Protein AF-D3BMJ5-F1 (afdb_monomer_lite)

Secondary structure (DSSP, 8-state):
------------------------TTBPTT-B-TTT--BSSBPTTEESTTS-EEPPTTBSS-B-TTT--BSSBPTTEESTTS-EEPPTTBSS-B-TTT--BSSBPTTEE-SSS--EEHHHHS--SS-SHHIIIIIITTBSS--HHIIIIIIHHHHHHHHHGGGS-HHHHHHHHHHHHHHHHHHIIIIITTSGGG-B-HHHHHHHHHHHHHHHHHSSSS-GGGS-HHHHHHHHHHTHHHHH-TT-S-THHHHHHHHHHH----EEEEEEEEETTEEE--S-HHHHTHHHHHHHHHTTTEEEEEEEE--TT---EEEEEEEEETTT-----HHHHHHHHHHHHHHHHHH-TTEEEEETTEEE--

Foldseek 3Di:
DDDDDDDDDDDDDDDDDPPDFLDLPQAPPPQADRVPLAGPGGHFQFADRNSPDGQDPQQPGGADRHPSFHPDGHAQFADRRRPHGQAPQAPTFADRHPSARPDGDPQFAATRRSPAGPCLLQPQLPALCSLVVRVQVLAPDGQCCSVVPVSVLSVLLVVLLVVFDPLLVQLSSQLSRVLSNQLSNVFQRHPVVRHGDNVVSVCSSVVCSLCSQQDDPHHLLRGQLVSVQSCCQSVVCSQQPPPDPCSPPSVVVCCVVRVFDKKKKWKWFQDPNDTDQDDACCVQLVVLLQVLQVVVQKGWDWDAHDDPPDRIRMTITGIAGNPPSHDDDVVVSVVSVLVSVLVSCVVVVRMWMAMRNRTRDD

Radius of gyration: 38.21 Å; chains: 1; bounding box: 96×47×114 Å

Organism: Heterostelium pallidum (strain ATCC 26659 / Pp 5 / PN500) (NCBI:txid670386)

pLDDT: mean 77.68, std 17.81, range [29.92, 96.94]

Structure (mmCIF, N/CA/C/O backbone):
data_AF-D3BMJ5-F1
#
_entry.id   AF-D3BMJ5-F1
#
loop_
_atom_site.group_PDB
_atom_site.id
_atom_site.type_symbol
_atom_site.label_atom_id
_atom_site.label_alt_id
_atom_site.label_comp_id
_atom_site.label_asym_id
_atom_site.label_entity_id
_atom_site.label_seq_id
_atom_site.pdbx_PDB_ins_code
_atom_site.Cartn_x
_atom_site.Cartn_y
_atom_site.Cartn_z
_atom_site.occupancy
_atom_site.B_iso_or_equiv
_atom_site.auth_seq_id
_atom_site.auth_comp_id
_atom_site.auth_asym_id
_atom_site.auth_atom_id
_atom_site.pdbx_PDB_model_num
ATOM 1 N N . MET A 1 1 ? 56.716 8.391 -46.019 1.00 31.05 1 MET A N 1
ATOM 2 C CA . MET A 1 1 ? 57.643 9.214 -46.826 1.00 31.05 1 MET A CA 1
ATOM 3 C C . MET A 1 1 ? 56.835 9.813 -47.968 1.00 31.05 1 MET A C 1
ATOM 5 O O . MET A 1 1 ? 56.111 9.073 -48.616 1.00 31.05 1 MET A O 1
ATOM 9 N N . ASN A 1 2 ? 56.870 11.141 -48.097 1.00 32.47 2 ASN A N 1
ATOM 10 C CA . ASN A 1 2 ? 56.124 11.975 -49.047 1.00 32.47 2 ASN A CA 1
ATOM 11 C C . ASN A 1 2 ? 56.080 11.436 -50.483 1.00 32.47 2 ASN A C 1
ATOM 13 O O . ASN A 1 2 ? 57.149 11.190 -51.032 1.00 32.47 2 ASN A O 1
ATOM 17 N N . ILE A 1 3 ? 54.910 11.466 -51.135 1.00 29.92 3 ILE A N 1
ATOM 18 C CA . ILE A 1 3 ? 54.835 11.844 -52.556 1.00 29.92 3 ILE A CA 1
ATOM 19 C C . ILE A 1 3 ? 53.692 12.850 -52.736 1.00 29.92 3 ILE A C 1
ATOM 21 O O . ILE A 1 3 ? 52.512 12.534 -52.619 1.00 29.92 3 ILE A O 1
ATOM 25 N N . ARG A 1 4 ? 54.114 14.097 -52.956 1.00 32.72 4 ARG A N 1
ATOM 26 C CA . ARG A 1 4 ? 53.338 15.296 -53.269 1.00 32.72 4 ARG A CA 1
ATOM 27 C C . ARG A 1 4 ? 53.245 15.439 -54.797 1.00 32.72 4 ARG A C 1
ATOM 29 O O . ARG A 1 4 ? 54.265 15.316 -55.460 1.00 32.72 4 ARG A O 1
ATOM 36 N N . TYR A 1 5 ? 52.043 15.758 -55.282 1.00 38.88 5 TYR A N 1
ATOM 37 C CA . TYR A 1 5 ? 51.698 16.527 -56.490 1.00 38.88 5 TYR A CA 1
ATOM 38 C C . TYR A 1 5 ? 52.477 16.281 -57.798 1.00 38.88 5 TYR A C 1
ATOM 40 O O . TYR A 1 5 ? 53.579 16.787 -57.983 1.00 38.88 5 TYR A O 1
ATOM 48 N N . ILE A 1 6 ? 51.799 15.683 -58.785 1.00 31.70 6 ILE A N 1
ATOM 49 C CA . ILE A 1 6 ? 52.027 15.973 -60.209 1.00 31.70 6 ILE A CA 1
ATOM 50 C C . ILE A 1 6 ? 50.659 16.271 -60.829 1.00 31.70 6 ILE A C 1
ATOM 52 O O . ILE A 1 6 ? 49.942 15.369 -61.250 1.00 31.70 6 ILE A O 1
ATOM 56 N N . VAL A 1 7 ? 50.281 17.550 -60.846 1.00 34.62 7 VAL A N 1
ATOM 57 C CA . VAL A 1 7 ? 49.219 18.058 -61.722 1.00 34.62 7 VAL A CA 1
ATOM 58 C C . VAL A 1 7 ? 49.919 18.853 -62.811 1.00 34.62 7 VAL A C 1
ATOM 60 O O . VAL A 1 7 ? 50.517 19.898 -62.563 1.00 34.62 7 VAL A O 1
ATOM 63 N N . ILE A 1 8 ? 49.900 18.290 -64.013 1.00 36.78 8 ILE A N 1
ATOM 64 C CA . ILE A 1 8 ? 50.413 18.903 -65.231 1.00 36.78 8 ILE A CA 1
ATOM 65 C C . ILE A 1 8 ? 49.404 19.979 -65.646 1.00 36.78 8 ILE A C 1
ATOM 67 O O . ILE A 1 8 ? 48.369 19.674 -66.229 1.00 36.78 8 ILE A O 1
ATOM 71 N N . CYS A 1 9 ? 49.699 21.240 -65.335 1.00 39.06 9 CYS A N 1
ATOM 72 C CA . CYS A 1 9 ? 49.021 22.383 -65.942 1.00 39.06 9 CYS A CA 1
ATOM 73 C C . CYS A 1 9 ? 49.730 22.731 -67.256 1.00 39.06 9 CYS A C 1
ATOM 75 O O . CYS A 1 9 ? 50.755 23.412 -67.240 1.00 39.06 9 CYS A O 1
ATOM 77 N N . PHE A 1 10 ? 49.188 22.280 -68.391 1.00 34.84 10 PHE A N 1
ATOM 78 C CA . PHE A 1 10 ? 49.516 22.859 -69.695 1.00 34.84 10 PHE A CA 1
ATOM 79 C C . PHE A 1 10 ? 48.476 23.918 -70.072 1.00 34.84 10 PHE A C 1
ATOM 81 O O . PHE A 1 10 ? 47.271 23.720 -69.948 1.00 34.84 10 PHE A O 1
ATOM 88 N N . PHE A 1 11 ? 48.998 25.063 -70.501 1.00 41.41 11 PHE A N 1
ATOM 89 C CA . PHE A 1 11 ? 48.301 26.237 -71.010 1.00 41.41 11 PHE A CA 1
ATOM 90 C C . PHE A 1 11 ? 47.269 25.898 -72.104 1.00 41.41 11 PHE A C 1
ATOM 92 O O . PHE A 1 11 ? 47.631 25.246 -73.080 1.00 41.41 11 PHE A O 1
ATOM 99 N N . LEU A 1 12 ? 46.038 26.423 -71.976 1.00 34.16 12 LEU A N 1
ATOM 100 C CA . LEU A 1 12 ? 45.313 27.289 -72.939 1.00 34.16 12 LEU A CA 1
ATOM 101 C C . LEU A 1 12 ? 43.778 27.213 -72.727 1.00 34.16 12 LEU A C 1
ATOM 103 O O . LEU A 1 12 ? 43.172 26.169 -72.909 1.00 34.16 12 LEU A O 1
ATOM 107 N N . ILE A 1 13 ? 43.184 28.363 -72.374 1.00 43.09 13 ILE A N 1
ATOM 108 C CA . ILE A 1 13 ? 41.835 28.871 -72.724 1.00 43.09 13 ILE A CA 1
ATOM 109 C C . ILE A 1 13 ? 40.663 27.858 -72.691 1.00 43.09 13 ILE A C 1
ATOM 111 O O . ILE A 1 13 ? 40.463 27.139 -73.656 1.00 43.09 13 ILE A O 1
ATOM 115 N N . PHE A 1 14 ? 39.839 27.881 -71.632 1.00 34.22 14 PHE A N 1
ATOM 116 C CA . PHE A 1 14 ? 38.358 27.999 -71.623 1.00 34.22 14 PHE A CA 1
ATOM 117 C C . PHE A 1 14 ? 37.815 27.722 -70.203 1.00 34.22 14 PHE A C 1
ATOM 119 O O . PHE A 1 14 ? 38.314 26.876 -69.468 1.00 34.22 14 PHE A O 1
ATOM 126 N N . ILE A 1 15 ? 36.802 28.492 -69.805 1.00 48.62 15 ILE A N 1
ATOM 127 C CA . ILE A 1 15 ? 36.100 28.445 -68.514 1.00 48.62 15 ILE A CA 1
ATOM 128 C C . ILE A 1 15 ? 35.536 27.041 -68.266 1.00 48.62 15 ILE A C 1
ATOM 130 O O . ILE A 1 15 ? 34.726 26.587 -69.068 1.00 48.62 15 ILE A O 1
ATOM 134 N N . SER A 1 16 ? 35.893 26.401 -67.148 1.00 36.12 16 SER A N 1
ATOM 135 C CA . SER A 1 16 ? 35.042 25.455 -66.405 1.00 36.12 16 SER A CA 1
ATOM 136 C C . SER A 1 16 ? 35.730 25.050 -65.099 1.00 36.12 16 SER A C 1
ATOM 138 O O . SER A 1 16 ? 36.627 24.219 -65.094 1.00 36.12 16 SER A O 1
ATOM 140 N N . ASN A 1 17 ? 35.303 25.671 -63.999 1.00 38.66 17 ASN A N 1
ATOM 141 C CA . ASN A 1 17 ? 35.112 25.022 -62.702 1.00 38.66 17 ASN A CA 1
ATOM 142 C C . ASN A 1 17 ? 36.121 23.917 -62.319 1.00 38.66 17 ASN A C 1
ATOM 144 O O . ASN A 1 17 ? 35.838 22.732 -62.486 1.00 38.66 17 ASN A O 1
ATOM 148 N N . CYS A 1 18 ? 37.221 24.288 -61.657 1.00 43.75 18 CYS A N 1
ATOM 149 C CA . CYS A 1 18 ? 37.792 23.405 -60.638 1.00 43.75 18 CYS A CA 1
ATOM 150 C C . CYS A 1 18 ? 36.777 23.312 -59.486 1.00 43.75 18 CYS A C 1
ATOM 152 O O . CYS A 1 18 ? 36.887 24.036 -58.498 1.00 43.75 18 CYS A O 1
ATOM 154 N N . ILE A 1 19 ? 35.749 22.473 -59.630 1.00 46.81 19 ILE A N 1
ATOM 155 C CA . ILE A 1 19 ? 34.996 22.000 -58.470 1.00 46.81 19 ILE A CA 1
ATOM 156 C C . ILE A 1 19 ? 35.939 21.047 -57.747 1.00 46.81 19 ILE A C 1
ATOM 158 O O . ILE A 1 19 ? 36.442 20.088 -58.334 1.00 46.81 19 ILE A O 1
ATOM 162 N N . LEU A 1 20 ? 36.241 21.406 -56.500 1.00 44.97 20 LEU A N 1
ATOM 163 C CA . LEU A 1 20 ? 36.982 20.594 -55.550 1.00 44.97 20 LEU A CA 1
ATOM 164 C C . LEU A 1 20 ? 36.526 19.132 -55.631 1.00 44.97 20 LEU A C 1
ATOM 166 O O . LEU A 1 20 ? 35.329 18.854 -55.681 1.00 44.97 20 LEU A O 1
ATOM 170 N N . SER A 1 21 ? 37.503 18.227 -55.604 1.00 47.41 21 SER A N 1
ATOM 171 C CA . SER A 1 21 ? 37.336 16.811 -55.276 1.00 47.41 21 SER A CA 1
ATOM 172 C C . SER A 1 21 ? 36.252 16.626 -54.208 1.00 47.41 21 SER A C 1
ATOM 174 O O . SER A 1 21 ? 36.420 17.090 -53.081 1.00 47.41 21 SER A O 1
ATOM 176 N N . THR A 1 22 ? 35.130 15.982 -54.545 1.00 58.91 22 THR A N 1
ATOM 177 C CA . THR A 1 22 ? 34.281 15.374 -53.516 1.00 58.91 22 THR A CA 1
ATOM 178 C C . THR A 1 22 ? 35.028 14.137 -53.048 1.00 58.91 22 THR A C 1
ATOM 180 O O . THR A 1 22 ? 35.052 13.125 -53.754 1.00 58.91 22 THR A O 1
ATOM 183 N N . ASP A 1 23 ? 35.718 14.256 -51.919 1.00 67.88 23 ASP A N 1
ATOM 184 C CA . ASP A 1 23 ? 36.561 13.192 -51.396 1.00 67.88 23 ASP A CA 1
ATOM 185 C C . ASP A 1 23 ? 35.704 11.954 -51.082 1.00 67.88 23 ASP A C 1
ATOM 187 O O . ASP A 1 23 ? 34.841 11.969 -50.208 1.00 67.88 23 ASP A O 1
ATOM 191 N N . CYS A 1 24 ? 35.934 10.870 -51.832 1.00 79.69 24 CYS A N 1
ATOM 192 C CA . CYS A 1 24 ? 35.324 9.549 -51.638 1.00 79.69 24 CYS A CA 1
ATOM 193 C C . CYS A 1 24 ? 35.945 8.820 -50.433 1.00 79.69 24 CYS A C 1
ATOM 195 O O . CYS A 1 24 ? 36.384 7.667 -50.540 1.00 79.69 24 CYS A O 1
ATOM 197 N N . GLU A 1 25 ? 36.073 9.511 -49.305 1.00 84.81 25 GLU A N 1
ATOM 198 C CA . GLU A 1 25 ? 36.635 8.938 -48.091 1.00 84.81 25 GLU A CA 1
ATOM 199 C C . GLU A 1 25 ? 35.723 7.835 -47.550 1.00 84.81 25 GLU A C 1
ATOM 201 O O . GLU A 1 25 ? 34.501 7.931 -47.567 1.00 84.81 25 GLU A O 1
ATOM 206 N N . ASN A 1 26 ? 36.331 6.741 -47.086 1.00 90.12 26 ASN A N 1
ATOM 207 C CA . ASN A 1 26 ? 35.630 5.597 -46.491 1.00 90.12 26 ASN A CA 1
ATOM 208 C C . ASN A 1 26 ? 34.614 4.890 -47.402 1.00 90.12 26 ASN A C 1
ATOM 210 O O . ASN A 1 26 ? 33.823 4.069 -46.933 1.00 90.12 26 ASN A O 1
ATOM 214 N N . CYS A 1 27 ? 34.672 5.117 -48.711 1.00 91.38 27 CYS A N 1
ATOM 215 C CA . CYS A 1 27 ? 33.927 4.339 -49.692 1.00 91.38 27 CYS A CA 1
ATOM 216 C C . CYS A 1 27 ? 34.705 3.079 -50.076 1.00 91.38 27 CYS A C 1
ATOM 218 O O . CYS A 1 27 ? 35.934 3.095 -50.178 1.00 91.38 27 CYS A O 1
ATOM 220 N N . MET A 1 28 ? 34.011 1.957 -50.296 1.00 89.50 28 MET A N 1
ATOM 221 C CA . MET A 1 28 ? 34.691 0.767 -50.814 1.00 89.50 28 MET A CA 1
ATOM 222 C C . MET A 1 28 ? 35.224 1.021 -52.229 1.00 89.50 28 MET A C 1
ATOM 224 O O . MET A 1 28 ? 34.659 1.799 -53.002 1.00 89.50 28 MET A O 1
ATOM 228 N N . ILE A 1 29 ? 36.314 0.333 -52.574 1.00 85.50 29 ILE A N 1
ATOM 229 C CA . ILE A 1 29 ? 36.969 0.462 -53.880 1.00 85.50 29 ILE A CA 1
ATOM 230 C C . ILE A 1 29 ? 35.936 0.225 -54.996 1.00 85.50 29 ILE A C 1
ATOM 232 O O . ILE A 1 29 ? 35.171 -0.739 -54.948 1.00 85.50 29 ILE A O 1
ATOM 236 N N . PHE A 1 30 ? 35.914 1.122 -55.988 1.00 86.19 30 PHE A N 1
ATOM 237 C CA . PHE A 1 30 ? 34.982 1.132 -57.127 1.00 86.19 30 PHE A CA 1
ATOM 238 C C . PHE A 1 30 ? 33.497 1.369 -56.792 1.00 86.19 30 PHE A C 1
ATOM 240 O O . PHE A 1 30 ? 32.644 1.151 -57.648 1.00 86.19 30 PHE A O 1
ATOM 247 N N . GLN A 1 31 ? 33.159 1.822 -55.581 1.00 90.94 31 GLN A N 1
ATOM 248 C CA . GLN A 1 31 ? 31.766 2.057 -55.164 1.00 90.94 31 GLN A CA 1
ATOM 249 C C . GLN A 1 31 ? 31.395 3.541 -55.038 1.00 90.94 31 GLN A C 1
ATOM 251 O O . GLN A 1 31 ? 30.283 3.835 -54.602 1.00 90.94 31 GLN A O 1
ATOM 256 N N . CYS A 1 32 ? 32.288 4.461 -55.414 1.00 89.75 32 CYS A N 1
ATOM 257 C CA . CYS A 1 32 ? 32.054 5.903 -55.338 1.00 89.75 32 CYS A CA 1
ATOM 258 C C . CYS A 1 32 ? 31.735 6.519 -56.705 1.00 89.75 32 CYS A C 1
ATOM 260 O O . CYS A 1 32 ? 32.392 6.222 -57.705 1.00 89.75 32 CYS A O 1
ATOM 262 N N . ASN A 1 33 ? 30.775 7.439 -56.725 1.00 90.62 33 ASN A N 1
ATOM 263 C CA . ASN A 1 33 ? 30.571 8.368 -57.823 1.00 90.62 33 ASN A CA 1
ATOM 264 C C . ASN A 1 33 ? 31.369 9.657 -57.564 1.00 90.62 33 ASN A C 1
ATOM 266 O O . ASN A 1 33 ? 30.925 10.531 -56.822 1.00 90.62 33 ASN A O 1
ATOM 270 N N . TYR A 1 34 ? 32.507 9.797 -58.246 1.00 83.62 34 TYR A N 1
ATOM 271 C CA . TYR A 1 34 ? 33.439 10.926 -58.115 1.00 83.62 34 TYR A CA 1
ATOM 272 C C . TYR A 1 34 ? 32.873 12.298 -58.520 1.00 83.62 34 TYR A C 1
ATOM 274 O O . TYR A 1 34 ? 33.521 13.311 -58.286 1.00 83.62 34 TYR A O 1
ATOM 282 N N . THR A 1 35 ? 31.694 12.351 -59.147 1.00 84.25 35 THR A N 1
ATOM 283 C CA . THR A 1 35 ? 31.004 13.609 -59.474 1.00 84.25 35 THR A CA 1
ATOM 284 C C . THR A 1 35 ? 30.088 14.071 -58.342 1.00 84.25 35 THR A C 1
ATOM 286 O O . THR A 1 35 ? 29.851 15.264 -58.193 1.00 84.25 35 THR A O 1
ATOM 289 N N . THR A 1 36 ? 29.542 13.133 -57.563 1.00 87.25 36 THR A N 1
ATOM 290 C CA . THR A 1 36 ? 28.523 13.422 -56.533 1.00 87.25 36 THR A CA 1
ATOM 291 C C . THR A 1 36 ? 28.997 13.164 -55.104 1.00 87.25 36 THR A C 1
ATOM 293 O O . THR A 1 36 ? 28.322 13.579 -54.169 1.00 87.25 36 THR A O 1
ATOM 296 N N . GLY A 1 37 ? 30.104 12.440 -54.919 1.00 86.31 37 GLY A N 1
ATOM 297 C CA . GLY A 1 37 ? 30.541 11.915 -53.622 1.00 86.31 37 GLY A CA 1
ATOM 298 C C . GLY A 1 37 ? 29.726 10.716 -53.115 1.00 86.31 37 GLY A C 1
ATOM 299 O O . GLY A 1 37 ? 30.083 10.129 -52.100 1.00 86.31 37 GLY A O 1
ATOM 300 N N . TYR A 1 38 ? 28.659 10.316 -53.820 1.00 90.69 38 TYR A N 1
ATOM 301 C CA . TYR A 1 38 ? 27.777 9.232 -53.392 1.00 90.69 38 TYR A CA 1
ATOM 302 C C . TYR A 1 38 ? 28.467 7.870 -53.441 1.00 90.69 38 TYR A C 1
ATOM 304 O O . TYR A 1 38 ? 29.064 7.498 -54.457 1.00 90.69 38 TYR A O 1
ATOM 312 N N . CYS A 1 39 ? 28.290 7.081 -52.384 1.00 91.62 39 CYS A N 1
ATOM 313 C CA . CYS A 1 39 ? 28.933 5.786 -52.233 1.00 91.62 39 CYS A CA 1
ATOM 314 C C . CYS A 1 39 ? 27.930 4.653 -52.075 1.00 91.62 39 CYS A C 1
ATOM 316 O O . CYS A 1 39 ? 27.267 4.535 -51.049 1.00 91.62 39 CYS A O 1
ATOM 318 N N . ASN A 1 40 ? 27.871 3.760 -53.066 1.00 90.94 40 ASN A N 1
ATOM 319 C CA . ASN A 1 40 ? 26.991 2.587 -53.065 1.00 90.94 40 ASN A CA 1
ATOM 320 C C . ASN A 1 40 ? 27.267 1.652 -51.877 1.00 90.94 40 ASN A C 1
ATOM 322 O O . ASN A 1 40 ? 26.354 1.000 -51.368 1.00 90.94 40 ASN A O 1
ATOM 326 N N . LYS A 1 41 ? 28.526 1.595 -51.425 1.00 91.69 41 LYS A N 1
ATOM 327 C CA . LYS A 1 41 ? 28.959 0.797 -50.278 1.00 91.69 41 LYS A CA 1
ATOM 328 C C . LYS A 1 41 ? 30.088 1.497 -49.526 1.00 91.69 41 LYS A C 1
ATOM 330 O O . LYS A 1 41 ? 31.078 1.910 -50.131 1.00 91.69 41 LYS A O 1
ATOM 335 N N . CYS A 1 42 ? 29.951 1.555 -48.209 1.00 92.00 42 CYS A N 1
ATOM 336 C CA . CYS A 1 42 ? 30.963 2.092 -47.309 1.00 92.00 42 CYS A CA 1
ATOM 337 C C . CYS A 1 42 ? 31.933 1.009 -46.838 1.00 92.00 42 CYS A C 1
ATOM 339 O O . CYS A 1 42 ? 31.593 -0.178 -46.782 1.00 92.00 42 CYS A O 1
ATOM 341 N N . VAL A 1 43 ? 33.151 1.425 -46.500 1.00 91.12 43 VAL A N 1
ATOM 342 C CA . VAL A 1 43 ? 34.104 0.628 -45.725 1.00 91.12 43 VAL A CA 1
ATOM 343 C C . VAL A 1 43 ? 33.459 0.259 -44.386 1.00 91.12 43 VAL A C 1
ATOM 345 O O . VAL A 1 43 ? 32.614 0.985 -43.861 1.00 91.12 43 VAL A O 1
ATOM 348 N N . TYR A 1 44 ? 33.839 -0.896 -43.835 1.00 88.44 44 TYR A N 1
ATOM 349 C CA . TYR A 1 44 ? 33.330 -1.354 -42.545 1.00 88.44 44 TYR A CA 1
ATOM 350 C C . TYR A 1 44 ? 33.493 -0.279 -41.465 1.00 88.44 44 TYR A C 1
ATOM 352 O O . TYR A 1 44 ? 34.571 0.290 -41.305 1.00 88.44 44 TYR A O 1
ATOM 360 N N . GLY A 1 45 ? 32.412 -0.025 -40.725 1.00 89.62 45 GLY A N 1
ATOM 361 C CA . GLY A 1 45 ? 32.384 0.994 -39.679 1.00 89.62 45 GLY A CA 1
ATOM 362 C C . GLY A 1 45 ? 31.934 2.382 -40.139 1.00 89.62 45 GLY A C 1
ATOM 363 O O . GLY A 1 45 ? 31.986 3.292 -39.320 1.00 89.62 45 GLY A O 1
ATOM 364 N N . TRP A 1 46 ? 31.472 2.548 -41.384 1.00 92.94 46 TRP A N 1
ATOM 365 C CA . TRP A 1 46 ? 30.980 3.824 -41.918 1.00 92.94 46 TRP A CA 1
ATOM 366 C C . TRP A 1 46 ? 29.604 3.697 -42.583 1.00 92.94 46 TRP A C 1
ATOM 368 O O . TRP A 1 46 ? 29.254 2.638 -43.110 1.00 92.94 46 TRP A O 1
ATOM 378 N N . TRP A 1 47 ? 28.830 4.781 -42.573 1.00 94.75 47 TRP A N 1
ATOM 379 C CA . TRP A 1 47 ? 27.491 4.872 -43.156 1.00 94.75 47 TRP A CA 1
ATOM 380 C C . TRP A 1 47 ? 27.169 6.300 -43.618 1.00 94.75 47 TRP A C 1
ATOM 382 O O . TRP A 1 47 ? 27.906 7.245 -43.340 1.00 94.75 47 TRP A O 1
ATOM 392 N N . GLY A 1 48 ? 26.056 6.446 -44.330 1.00 93.56 48 GLY A N 1
ATOM 393 C CA . GLY A 1 48 ? 25.623 7.693 -44.950 1.00 93.56 48 GLY A CA 1
ATOM 394 C C . GLY A 1 48 ? 25.686 7.622 -46.477 1.00 93.56 48 GLY A C 1
ATOM 395 O O . GLY A 1 48 ? 26.277 6.693 -47.044 1.00 93.56 48 GLY A O 1
ATOM 396 N N . PRO A 1 49 ? 25.050 8.577 -47.175 1.00 92.62 49 PRO A N 1
ATOM 397 C CA . PRO A 1 49 ? 25.089 8.647 -48.632 1.00 92.62 49 PRO A CA 1
ATOM 398 C C . PRO A 1 49 ? 26.521 8.747 -49.174 1.00 92.62 49 PRO A C 1
ATOM 400 O O . PRO A 1 49 ? 26.789 8.160 -50.224 1.00 92.62 49 PRO A O 1
ATOM 403 N N . ASN A 1 50 ? 27.427 9.394 -48.434 1.00 92.12 50 ASN A N 1
ATOM 404 C CA . ASN A 1 50 ? 28.823 9.633 -48.801 1.00 92.12 50 ASN A CA 1
ATOM 405 C C . ASN A 1 50 ? 29.809 8.976 -47.810 1.00 92.12 50 ASN A C 1
ATOM 407 O O . ASN A 1 50 ? 30.987 9.313 -47.806 1.00 92.12 50 ASN A O 1
ATOM 411 N N . CYS A 1 51 ? 29.343 8.042 -46.969 1.00 93.06 51 CYS A N 1
ATOM 412 C CA . CYS A 1 51 ? 30.142 7.374 -45.931 1.00 93.06 51 CYS A CA 1
ATOM 413 C C . CYS A 1 51 ? 30.788 8.327 -44.908 1.00 93.06 51 CYS A C 1
ATOM 415 O O . CYS A 1 51 ? 31.865 8.055 -44.381 1.00 93.06 51 CYS A O 1
ATOM 417 N N . GLU A 1 52 ? 30.111 9.435 -44.615 1.00 92.62 52 GLU A N 1
ATOM 418 C CA . GLU A 1 52 ? 30.582 10.524 -43.762 1.00 92.62 52 GLU A CA 1
ATOM 419 C C . GLU A 1 52 ? 30.419 10.256 -42.255 1.00 92.62 52 GLU A C 1
ATOM 421 O O . GLU A 1 52 ? 31.032 10.936 -41.433 1.00 92.62 52 GLU A O 1
ATOM 426 N N . ASN A 1 53 ? 29.613 9.259 -41.876 1.00 93.81 53 ASN A N 1
ATOM 427 C CA . ASN A 1 53 ? 29.308 8.954 -40.483 1.00 93.81 53 ASN A CA 1
ATOM 428 C C . ASN A 1 53 ? 29.960 7.643 -40.043 1.00 93.81 53 ASN A C 1
ATOM 430 O O . ASN A 1 53 ? 29.905 6.639 -40.751 1.00 93.81 53 ASN A O 1
ATOM 434 N N . GLN A 1 54 ? 30.513 7.618 -38.832 1.00 93.19 54 GLN A N 1
ATOM 435 C CA . GLN A 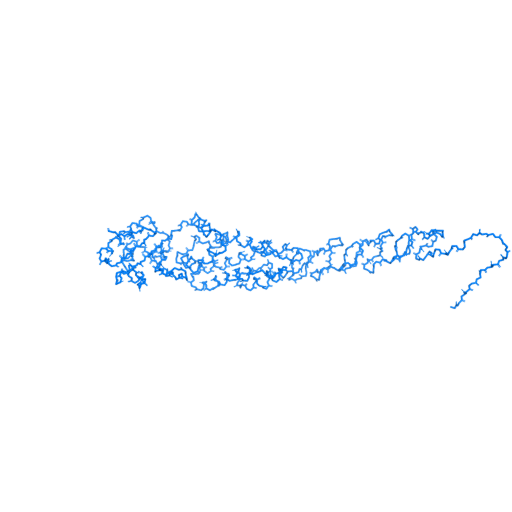1 54 ? 31.039 6.392 -38.239 1.00 93.19 54 GLN A CA 1
ATOM 436 C C . GLN A 1 54 ? 29.905 5.592 -37.579 1.00 93.19 54 GLN A C 1
ATOM 438 O O . GLN A 1 54 ? 29.045 6.152 -36.897 1.00 93.19 54 GLN A O 1
ATOM 443 N N . CYS A 1 55 ? 29.902 4.271 -37.760 1.00 93.88 55 CYS A N 1
ATOM 444 C CA . CYS A 1 55 ? 29.056 3.378 -36.975 1.00 93.88 55 CYS A CA 1
ATOM 445 C C . CYS A 1 55 ? 29.385 3.536 -35.482 1.00 93.88 55 CYS A C 1
ATOM 447 O O . CYS A 1 55 ? 30.542 3.743 -35.103 1.00 93.88 55 CYS A O 1
ATOM 449 N N . SER A 1 56 ? 28.382 3.356 -34.622 1.00 94.62 56 SER A N 1
ATOM 450 C CA . SER A 1 56 ? 28.608 3.259 -33.179 1.00 94.62 56 SER A CA 1
ATOM 451 C C . SER A 1 56 ? 29.625 2.163 -32.856 1.00 94.62 56 SER A C 1
ATOM 453 O O . SER A 1 56 ? 29.546 1.049 -33.380 1.00 94.62 56 SER A O 1
ATOM 455 N N . ARG A 1 57 ? 30.552 2.446 -31.932 1.00 93.94 57 ARG A N 1
ATOM 456 C CA . ARG A 1 57 ? 31.519 1.449 -31.426 1.00 93.94 57 ARG A CA 1
ATOM 457 C C . ARG A 1 57 ? 30.841 0.298 -30.678 1.00 93.94 57 ARG A C 1
ATOM 459 O O . ARG A 1 57 ? 31.475 -0.719 -30.415 1.00 93.94 57 ARG A O 1
ATOM 466 N N . ASN A 1 58 ? 29.566 0.470 -30.336 1.00 95.38 58 ASN A N 1
ATOM 467 C CA . ASN A 1 58 ? 28.755 -0.512 -29.636 1.00 95.38 58 ASN A CA 1
ATOM 468 C C . ASN A 1 58 ? 27.905 -1.374 -30.579 1.00 95.38 58 ASN A C 1
ATOM 470 O O . ASN A 1 58 ? 27.158 -2.222 -30.095 1.00 95.38 58 ASN A O 1
ATOM 474 N N . CYS A 1 59 ? 28.001 -1.198 -31.903 1.00 94.12 59 CYS A N 1
ATOM 475 C CA . CYS A 1 59 ? 27.529 -2.226 -32.827 1.00 94.12 59 CYS A CA 1
ATOM 476 C C . CYS A 1 59 ? 28.404 -3.482 -32.664 1.00 94.12 59 CYS A C 1
ATOM 478 O O . CYS A 1 59 ? 29.629 -3.378 -32.648 1.00 94.12 59 CYS A O 1
ATOM 480 N N . PHE A 1 60 ? 27.797 -4.670 -32.614 1.00 90.12 60 PHE A N 1
ATOM 481 C CA . PHE A 1 60 ? 28.548 -5.927 -32.495 1.00 90.12 60 PHE A CA 1
ATOM 482 C C . PHE A 1 60 ? 29.380 -6.254 -33.748 1.00 90.12 60 PHE A C 1
ATOM 484 O O . PHE A 1 60 ? 30.456 -6.838 -33.651 1.00 90.12 60 PHE A O 1
ATOM 491 N N . THR A 1 61 ? 28.897 -5.871 -34.934 1.00 85.62 61 THR A N 1
ATOM 492 C CA . THR A 1 61 ? 29.539 -6.192 -36.220 1.00 85.62 61 THR A CA 1
ATOM 493 C C . THR A 1 61 ? 29.629 -4.983 -37.146 1.00 85.62 61 THR A C 1
ATOM 495 O O . THR A 1 61 ? 30.701 -4.420 -37.341 1.00 85.62 61 THR A O 1
ATOM 498 N N . PHE A 1 62 ? 28.509 -4.584 -37.742 1.00 85.31 62 PHE A N 1
ATOM 499 C CA . PHE A 1 62 ? 28.415 -3.480 -38.693 1.00 85.31 62 PHE A CA 1
ATOM 500 C C . PHE A 1 62 ? 27.085 -2.744 -38.522 1.00 85.31 62 PHE A C 1
ATOM 502 O O . PHE A 1 62 ? 26.147 -3.261 -37.907 1.00 85.31 62 PHE A O 1
ATOM 509 N N . CYS A 1 63 ? 27.018 -1.537 -39.080 1.00 92.88 63 CYS A N 1
ATOM 510 C CA . CYS A 1 63 ? 25.791 -0.766 -39.163 1.00 92.88 63 CYS A CA 1
ATOM 511 C C . CYS A 1 63 ? 25.262 -0.689 -40.599 1.00 92.88 63 CYS A C 1
ATOM 513 O O . CYS A 1 63 ? 25.994 -0.888 -41.572 1.00 92.88 63 CYS A O 1
ATOM 515 N N . GLU A 1 64 ? 23.964 -0.447 -40.726 1.00 94.00 64 GLU A N 1
ATOM 516 C CA . GLU A 1 64 ? 23.268 -0.302 -41.989 1.00 94.00 64 GLU A CA 1
ATOM 517 C C . GLU A 1 64 ? 23.739 0.970 -42.696 1.00 94.00 64 GLU A C 1
ATOM 519 O O . GLU A 1 64 ? 23.732 2.068 -42.141 1.00 94.00 64 GLU A O 1
ATOM 524 N N . ARG A 1 65 ? 24.116 0.823 -43.966 1.00 91.62 65 ARG A N 1
ATOM 525 C CA . ARG A 1 65 ? 24.724 1.887 -44.774 1.00 91.62 65 ARG A CA 1
ATOM 526 C C . ARG A 1 65 ? 23.852 3.146 -44.894 1.00 91.62 65 ARG A C 1
ATOM 528 O O . ARG A 1 65 ? 24.395 4.229 -45.073 1.00 91.62 65 ARG A O 1
ATOM 535 N N . ILE A 1 66 ? 22.527 3.022 -44.816 1.00 90.31 66 ILE A N 1
ATOM 536 C CA . ILE A 1 66 ? 21.604 4.146 -45.043 1.00 90.31 66 ILE A CA 1
ATOM 537 C C . ILE A 1 66 ? 21.387 4.980 -43.775 1.00 90.31 66 ILE A C 1
ATOM 539 O O . ILE A 1 66 ? 21.435 6.203 -43.847 1.00 90.31 66 ILE A O 1
ATOM 543 N N . ASN A 1 67 ? 21.136 4.338 -42.634 1.00 93.38 67 ASN A N 1
ATOM 544 C CA . ASN A 1 67 ? 20.676 5.012 -41.412 1.00 93.38 67 ASN A CA 1
ATOM 545 C C . ASN A 1 67 ? 21.590 4.787 -40.194 1.00 93.38 67 ASN A C 1
ATOM 547 O O . ASN A 1 67 ? 21.278 5.270 -39.110 1.00 93.38 67 ASN A O 1
ATOM 551 N N . GLY A 1 68 ? 22.678 4.028 -40.349 1.00 93.44 68 GLY A N 1
ATOM 552 C CA . GLY A 1 68 ? 23.619 3.751 -39.269 1.00 93.44 68 GLY A CA 1
ATOM 553 C C . GLY A 1 68 ? 23.104 2.781 -38.209 1.00 93.44 68 GLY A C 1
ATOM 554 O O . GLY A 1 68 ? 23.739 2.643 -37.163 1.00 93.44 68 GLY A O 1
ATOM 555 N N . SER A 1 69 ? 21.990 2.085 -38.452 1.00 94.75 69 SER A N 1
ATOM 556 C CA . SER A 1 69 ? 21.417 1.155 -37.480 1.00 94.75 69 SER A CA 1
ATOM 557 C C . SER A 1 69 ? 22.249 -0.126 -37.366 1.00 94.75 69 SER A C 1
ATOM 559 O O . SER A 1 69 ? 22.652 -0.724 -38.359 1.00 94.75 69 SER A O 1
ATOM 561 N N . CYS A 1 70 ? 22.553 -0.576 -36.155 1.00 94.44 70 CYS A N 1
ATOM 562 C CA . CYS A 1 70 ? 23.278 -1.825 -35.946 1.00 94.44 70 CYS A CA 1
ATOM 563 C C . CYS A 1 70 ? 22.312 -3.010 -36.077 1.00 94.44 70 CYS A C 1
ATOM 565 O O . CYS A 1 70 ? 21.180 -2.934 -35.606 1.00 94.44 70 CYS A O 1
ATOM 567 N N . ALA A 1 71 ? 22.751 -4.152 -36.615 1.00 91.44 71 ALA A N 1
ATOM 568 C CA . ALA A 1 71 ? 21.945 -5.381 -36.574 1.00 91.44 71 ALA A CA 1
ATOM 569 C C . ALA A 1 71 ? 21.794 -5.908 -35.132 1.00 91.44 71 ALA A C 1
ATOM 571 O O . ALA A 1 71 ? 20.687 -6.236 -34.701 1.00 91.44 71 ALA A O 1
ATOM 572 N N . GLN A 1 72 ? 22.890 -5.886 -34.371 1.00 92.69 72 GLN A N 1
ATOM 573 C CA . GLN A 1 72 ? 22.983 -6.306 -32.974 1.00 92.69 72 GLN A CA 1
ATOM 574 C C . GLN A 1 72 ? 23.902 -5.346 -32.205 1.00 92.69 72 GLN A C 1
ATOM 576 O O . GLN A 1 72 ? 24.870 -4.825 -32.769 1.00 92.69 72 GLN A O 1
ATOM 581 N N . CYS A 1 73 ? 23.605 -5.131 -30.924 1.00 94.62 73 CYS A N 1
ATOM 582 C CA . CYS A 1 73 ? 24.440 -4.350 -30.019 1.00 94.62 73 CYS A CA 1
ATOM 583 C C . CYS A 1 73 ? 25.415 -5.230 -29.237 1.00 94.62 73 CYS A C 1
ATOM 585 O O . CYS A 1 73 ? 25.134 -6.397 -28.957 1.00 94.62 73 CYS A O 1
ATOM 587 N N . ASN A 1 74 ? 26.548 -4.649 -28.850 1.00 93.62 74 ASN A N 1
ATOM 588 C CA . ASN A 1 74 ? 27.400 -5.200 -27.806 1.00 93.62 74 ASN A CA 1
ATOM 589 C C . ASN A 1 74 ? 26.599 -5.337 -26.505 1.00 93.62 74 ASN A C 1
ATOM 591 O O . ASN A 1 74 ? 25.694 -4.545 -26.233 1.00 93.62 74 ASN A O 1
ATOM 595 N N . GLN A 1 75 ? 26.945 -6.338 -25.694 1.00 91.19 75 GLN A N 1
ATOM 596 C CA . GLN A 1 75 ? 26.269 -6.587 -24.423 1.00 91.19 75 GLN A CA 1
ATOM 597 C C . GLN A 1 75 ? 26.259 -5.319 -23.554 1.00 91.19 75 GLN A C 1
ATOM 599 O O . GLN A 1 75 ? 27.282 -4.653 -23.403 1.00 91.19 75 GLN A O 1
ATOM 604 N N . GLY A 1 76 ? 25.092 -4.986 -22.996 1.00 91.31 76 GLY A N 1
ATOM 605 C CA . GLY A 1 76 ? 24.899 -3.775 -22.194 1.00 91.31 76 GLY A CA 1
ATOM 606 C C . GLY A 1 76 ? 24.491 -2.532 -22.991 1.00 91.31 76 GLY A C 1
ATOM 607 O O . GLY A 1 76 ? 24.337 -1.475 -22.384 1.00 91.31 76 GLY A O 1
ATOM 608 N N . TRP A 1 77 ? 24.274 -2.644 -24.305 1.00 94.44 77 TRP A N 1
ATOM 609 C CA . TRP A 1 77 ? 23.816 -1.544 -25.155 1.00 94.44 77 TRP A CA 1
ATOM 610 C C . TRP A 1 77 ? 22.545 -1.903 -25.924 1.00 94.44 77 TRP A C 1
ATOM 612 O O . TRP A 1 77 ? 22.339 -3.056 -26.295 1.00 94.44 77 TRP A O 1
ATOM 622 N N . TYR A 1 78 ? 21.713 -0.901 -26.197 1.00 94.81 78 TYR A N 1
ATOM 623 C CA . TYR A 1 78 ? 20.479 -1.036 -26.963 1.00 94.81 78 TYR A CA 1
ATOM 624 C C . TYR A 1 78 ? 20.172 0.230 -27.776 1.00 94.81 78 TYR A C 1
ATOM 626 O O . TYR A 1 78 ? 20.882 1.240 -27.718 1.00 94.81 78 TYR A O 1
ATOM 634 N N . GLY A 1 79 ? 19.097 0.167 -28.552 1.00 94.44 79 GLY A N 1
ATOM 635 C CA . GLY A 1 79 ? 18.670 1.191 -29.492 1.00 94.44 79 GLY A CA 1
ATOM 636 C C . GLY A 1 79 ? 19.057 0.857 -30.935 1.00 94.44 79 GLY A C 1
ATOM 637 O O . GLY A 1 79 ? 19.823 -0.079 -31.185 1.00 94.44 79 GLY A O 1
ATOM 638 N N . PRO A 1 80 ? 18.528 1.619 -31.907 1.00 94.56 80 PRO A N 1
ATOM 639 C CA . PRO A 1 80 ? 18.776 1.375 -33.326 1.00 94.56 80 PRO A CA 1
ATOM 640 C C . PRO A 1 80 ? 20.266 1.442 -33.676 1.00 94.56 80 PRO A C 1
ATOM 642 O O . PRO A 1 80 ? 20.725 0.652 -34.488 1.00 94.56 80 PRO A O 1
ATOM 645 N N . ASP A 1 81 ? 21.029 2.312 -33.024 1.00 93.75 81 ASP A N 1
ATOM 646 C CA . ASP A 1 81 ? 22.458 2.569 -33.223 1.00 93.75 81 ASP A CA 1
ATOM 647 C C . ASP A 1 81 ? 23.317 2.192 -31.997 1.00 93.75 81 ASP A C 1
ATOM 649 O O . ASP A 1 81 ? 24.488 2.561 -31.904 1.00 93.75 81 ASP A O 1
ATOM 653 N N . CYS A 1 82 ? 22.757 1.446 -31.039 1.00 95.50 82 CYS A N 1
ATOM 654 C CA . CYS A 1 82 ? 23.456 0.956 -29.844 1.00 95.50 82 CYS A CA 1
ATOM 655 C C . CYS A 1 82 ? 24.117 2.049 -28.984 1.00 95.50 82 CYS A C 1
ATOM 657 O O . CYS A 1 82 ? 25.160 1.820 -28.371 1.00 95.50 82 CYS A O 1
ATOM 659 N N . GLN A 1 83 ? 23.544 3.252 -28.939 1.00 95.19 83 GLN A N 1
ATOM 660 C CA . GLN A 1 83 ? 24.072 4.344 -28.111 1.00 95.19 83 GLN A CA 1
ATOM 661 C C . GLN A 1 83 ? 23.477 4.399 -26.701 1.00 95.19 83 GLN A C 1
ATOM 663 O O . GLN A 1 83 ? 23.973 5.143 -25.856 1.00 95.19 83 GLN A O 1
ATOM 668 N N . LYS A 1 84 ? 22.431 3.617 -26.415 1.00 94.12 84 LYS A N 1
ATOM 669 C CA . LYS A 1 84 ? 21.781 3.613 -25.102 1.00 94.12 84 LYS A CA 1
ATOM 670 C C . LYS A 1 84 ? 22.332 2.480 -24.245 1.00 94.12 84 LYS A C 1
ATOM 672 O O . LYS A 1 84 ? 22.469 1.360 -24.723 1.00 94.12 84 LYS A O 1
ATOM 677 N N . LEU A 1 85 ? 22.628 2.767 -22.981 1.00 92.44 85 LEU A N 1
ATOM 678 C CA . LEU A 1 85 ? 23.072 1.773 -22.002 1.00 92.44 85 LEU A CA 1
ATOM 679 C C . LEU A 1 85 ? 21.879 1.008 -21.437 1.00 92.44 85 LEU A C 1
ATOM 681 O O . LEU A 1 85 ? 20.898 1.621 -21.021 1.00 92.44 85 LEU A O 1
ATOM 685 N N . CYS A 1 86 ? 21.989 -0.316 -21.374 1.00 91.00 86 CYS A N 1
ATOM 686 C CA . CYS A 1 86 ? 21.036 -1.140 -20.646 1.00 91.00 86 CYS A CA 1
ATOM 687 C C . CYS A 1 86 ? 20.959 -0.710 -19.171 1.00 91.00 86 CYS A C 1
ATOM 689 O O . CYS A 1 86 ? 21.973 -0.292 -18.600 1.00 91.00 86 CYS A O 1
ATOM 691 N N . PRO A 1 87 ? 19.790 -0.857 -18.529 1.00 88.44 87 PRO A N 1
ATOM 692 C CA . PRO A 1 87 ? 19.652 -0.643 -17.094 1.00 88.44 87 PRO A CA 1
ATOM 693 C C . PRO A 1 87 ? 20.681 -1.452 -16.292 1.00 88.44 87 PRO A C 1
ATOM 695 O O . PRO A 1 87 ? 20.924 -2.628 -16.568 1.00 88.44 87 PRO A O 1
ATOM 698 N N . SER A 1 88 ? 21.280 -0.833 -15.272 1.00 83.12 88 SER A N 1
ATOM 699 C CA . SER A 1 88 ? 22.348 -1.448 -14.467 1.00 83.12 88 SER A CA 1
ATOM 700 C C . SER A 1 88 ? 21.902 -2.704 -13.710 1.00 83.12 88 SER A C 1
ATOM 702 O O . SER A 1 88 ? 22.736 -3.549 -13.396 1.00 83.12 88 SER A O 1
ATOM 704 N N . GLY A 1 89 ? 20.597 -2.848 -13.455 1.00 80.88 89 GLY A N 1
ATOM 705 C CA . GLY A 1 89 ? 19.996 -4.021 -12.817 1.00 80.88 89 GLY A CA 1
ATOM 706 C C . GLY A 1 89 ? 19.808 -5.230 -13.740 1.00 80.88 89 GLY A C 1
ATOM 707 O O . GLY A 1 89 ? 19.390 -6.287 -13.263 1.00 80.88 89 GLY A O 1
ATOM 708 N N . CYS A 1 90 ? 20.101 -5.122 -15.040 1.00 88.38 90 CYS A N 1
ATOM 709 C CA . CYS A 1 90 ? 20.026 -6.266 -15.946 1.00 88.38 90 CYS A CA 1
ATOM 710 C C . CYS A 1 90 ? 21.161 -7.267 -15.666 1.00 88.38 90 CYS A C 1
ATOM 712 O O . CYS A 1 90 ? 22.329 -6.892 -15.561 1.00 88.38 90 CYS A O 1
ATOM 714 N N . ALA A 1 91 ? 20.845 -8.562 -15.599 1.00 87.75 91 ALA A N 1
ATOM 715 C CA . ALA A 1 91 ? 21.844 -9.604 -15.354 1.00 87.75 91 ALA A CA 1
ATOM 716 C C . ALA A 1 91 ? 22.729 -9.882 -16.579 1.00 87.75 91 ALA A C 1
ATOM 718 O O . ALA A 1 91 ? 23.926 -10.091 -16.429 1.00 87.75 91 ALA A O 1
ATOM 719 N N . ASN A 1 92 ? 22.148 -9.875 -17.785 1.00 85.81 92 ASN A N 1
ATOM 720 C CA . ASN A 1 92 ? 22.831 -10.292 -19.018 1.00 85.81 92 ASN A CA 1
ATOM 721 C C . ASN A 1 92 ? 22.674 -9.290 -20.175 1.00 85.81 92 ASN A C 1
ATOM 723 O O . ASN A 1 92 ? 22.826 -9.658 -21.335 1.00 85.81 92 ASN A O 1
ATOM 727 N N . GLY A 1 93 ? 22.418 -8.017 -19.872 1.00 87.31 93 GLY A N 1
ATOM 728 C CA . GLY A 1 93 ? 22.032 -7.021 -20.872 1.00 87.31 93 GLY A CA 1
ATOM 729 C C . GLY A 1 93 ? 20.517 -6.956 -21.060 1.00 87.31 93 GLY A C 1
ATOM 730 O O . GLY A 1 93 ? 19.755 -7.447 -20.227 1.00 87.31 93 GLY A O 1
ATOM 731 N N . CYS A 1 94 ? 20.090 -6.291 -22.123 1.00 91.69 94 CYS A N 1
ATOM 732 C CA . CYS A 1 94 ? 18.701 -5.948 -22.370 1.00 91.69 94 CYS A CA 1
ATOM 733 C C . CYS A 1 94 ? 18.354 -6.107 -23.850 1.00 91.69 94 CYS A C 1
ATOM 735 O O . CYS A 1 94 ? 19.244 -6.118 -24.705 1.00 91.69 94 CYS A O 1
ATOM 737 N N . ASP A 1 95 ? 17.063 -6.214 -24.144 1.00 92.56 95 ASP A N 1
ATOM 738 C CA . ASP A 1 95 ? 16.555 -6.292 -25.504 1.00 92.56 95 ASP A CA 1
ATOM 739 C C . ASP A 1 95 ? 16.999 -5.076 -26.332 1.00 92.56 95 ASP A C 1
ATOM 741 O O . ASP A 1 95 ? 16.897 -3.922 -25.910 1.00 92.56 95 ASP A O 1
ATOM 745 N N . LYS A 1 96 ? 17.477 -5.338 -27.551 1.00 90.69 96 LYS A N 1
ATOM 746 C CA . LYS A 1 96 ? 18.082 -4.329 -28.431 1.00 90.69 96 LYS A CA 1
ATOM 747 C C . LYS A 1 96 ? 17.099 -3.212 -28.799 1.00 90.69 96 LYS A C 1
ATOM 749 O O . LYS A 1 96 ? 17.520 -2.076 -29.003 1.00 90.69 96 LYS A O 1
ATOM 754 N N . VAL A 1 97 ? 15.809 -3.514 -28.941 1.00 89.50 97 VAL A N 1
ATOM 755 C CA . VAL A 1 97 ? 14.817 -2.540 -29.422 1.00 89.50 97 VAL A CA 1
ATOM 756 C C . VAL A 1 97 ? 14.210 -1.776 -28.252 1.00 89.50 97 VAL A C 1
ATOM 758 O O . VAL A 1 97 ? 14.186 -0.546 -28.258 1.00 89.50 97 VAL A O 1
ATOM 761 N N . THR A 1 98 ? 13.741 -2.506 -27.247 1.00 89.19 98 THR A N 1
ATOM 762 C CA . THR A 1 98 ? 12.975 -1.975 -26.115 1.00 89.19 98 THR A CA 1
ATOM 763 C C . THR A 1 98 ? 13.856 -1.511 -24.958 1.00 89.19 98 THR A C 1
ATOM 765 O O . THR A 1 98 ? 13.446 -0.633 -24.204 1.00 89.19 98 THR A O 1
ATOM 768 N N . GLY A 1 99 ? 15.064 -2.062 -24.810 1.00 88.44 99 GLY A N 1
ATOM 769 C CA . GLY A 1 99 ? 15.936 -1.812 -23.661 1.00 88.44 99 GLY A CA 1
ATOM 770 C C . GLY A 1 99 ? 15.522 -2.555 -22.389 1.00 88.44 99 GLY A C 1
ATOM 771 O O . GLY A 1 99 ? 16.082 -2.297 -21.324 1.00 88.44 99 GLY A O 1
ATOM 772 N N . CYS A 1 100 ? 14.555 -3.472 -22.479 1.00 88.69 100 CYS A N 1
ATOM 773 C CA . CYS A 1 100 ? 14.058 -4.237 -21.343 1.00 88.69 100 CYS A CA 1
ATOM 774 C C . CYS A 1 100 ? 15.011 -5.371 -20.966 1.00 88.69 100 CYS A C 1
ATOM 776 O O . CYS A 1 100 ? 15.463 -6.118 -21.830 1.00 88.69 100 CYS A O 1
ATOM 778 N N . CYS A 1 101 ? 15.328 -5.511 -19.678 1.00 88.06 101 CYS A N 1
ATOM 779 C CA . CYS A 1 101 ? 16.129 -6.637 -19.209 1.00 88.06 101 CYS A CA 1
ATOM 780 C C . CYS A 1 101 ? 15.406 -7.974 -19.451 1.00 88.06 101 CYS A C 1
ATOM 782 O O . CYS A 1 101 ? 14.274 -8.146 -19.004 1.00 88.06 101 CYS A O 1
ATOM 784 N N . ASP A 1 102 ? 16.100 -8.955 -20.033 1.00 83.12 102 ASP A N 1
ATOM 785 C CA . ASP A 1 102 ? 15.587 -10.334 -20.121 1.00 83.12 102 ASP A CA 1
ATOM 786 C C . ASP A 1 102 ? 15.495 -10.989 -18.735 1.00 83.12 102 ASP A C 1
ATOM 788 O O . ASP A 1 102 ? 14.619 -11.808 -18.458 1.00 83.12 102 ASP A O 1
ATOM 792 N N . LYS A 1 103 ? 16.449 -10.648 -17.859 1.00 85.69 103 LYS A N 1
ATOM 793 C CA . LYS A 1 103 ? 16.521 -11.086 -16.463 1.00 85.69 103 LYS A CA 1
ATOM 794 C C . LYS A 1 103 ? 17.125 -9.987 -15.602 1.00 85.69 103 LYS A C 1
ATOM 796 O O . LYS A 1 103 ? 18.118 -9.367 -15.991 1.00 85.69 103 LYS A O 1
ATOM 801 N N . CYS A 1 104 ? 16.573 -9.807 -14.410 1.00 88.69 104 CYS A N 1
ATOM 802 C CA . CYS A 1 104 ? 17.159 -8.955 -13.386 1.00 88.69 104 CYS A CA 1
ATOM 803 C C . CYS A 1 104 ? 18.289 -9.677 -12.643 1.00 88.69 104 CYS A C 1
ATOM 805 O O . CYS A 1 104 ? 18.296 -10.906 -12.534 1.00 88.69 104 CYS A O 1
ATOM 807 N N . GLN A 1 105 ? 19.250 -8.910 -12.130 1.00 89.69 105 GLN A N 1
ATOM 808 C CA . GLN A 1 105 ? 20.244 -9.406 -11.179 1.00 89.69 105 GLN A CA 1
ATOM 809 C C . GLN A 1 105 ? 19.563 -9.943 -9.912 1.00 89.69 105 GLN A C 1
ATOM 811 O O . GLN A 1 105 ? 18.438 -9.560 -9.579 1.00 89.69 105 GLN A O 1
ATOM 816 N N . PHE A 1 106 ? 20.246 -10.842 -9.198 1.00 88.56 106 PHE A N 1
ATOM 817 C CA . PHE A 1 106 ? 19.720 -11.409 -7.958 1.00 88.56 106 PHE A CA 1
ATOM 818 C C . PHE A 1 106 ? 19.339 -10.294 -6.973 1.00 88.56 106 PHE A C 1
ATOM 820 O O . PHE A 1 106 ? 20.134 -9.393 -6.717 1.00 88.56 106 PHE A O 1
ATOM 827 N N . GLY A 1 107 ? 18.122 -10.357 -6.428 1.00 87.00 107 GLY A N 1
ATOM 828 C CA . GLY A 1 107 ? 17.615 -9.344 -5.501 1.00 87.00 107 GLY A CA 1
ATOM 829 C C . GLY A 1 107 ? 16.887 -8.162 -6.146 1.00 87.00 107 GLY A C 1
ATOM 830 O O . GLY A 1 107 ? 16.390 -7.325 -5.398 1.00 87.00 107 GLY A O 1
ATOM 831 N N . MET A 1 108 ? 16.776 -8.096 -7.478 1.00 87.12 108 MET A N 1
ATOM 832 C CA . MET A 1 108 ? 16.122 -6.997 -8.203 1.00 87.12 108 MET A CA 1
ATOM 833 C C . MET A 1 108 ? 14.945 -7.480 -9.060 1.00 87.12 108 MET A C 1
ATOM 835 O O . MET A 1 108 ? 14.976 -8.581 -9.608 1.00 87.12 108 MET A O 1
ATOM 839 N N . VAL A 1 109 ? 13.932 -6.629 -9.219 1.00 86.06 109 VAL A N 1
ATOM 840 C CA . VAL A 1 109 ? 12.763 -6.792 -10.098 1.00 86.06 109 VAL A CA 1
ATOM 841 C C . VAL A 1 109 ? 12.318 -5.440 -10.676 1.00 86.06 109 VAL A C 1
ATOM 843 O O . VAL A 1 109 ? 12.896 -4.393 -10.373 1.00 86.06 109 VAL A O 1
ATOM 846 N N . GLY A 1 110 ? 11.301 -5.458 -11.537 1.00 76.75 110 GLY A N 1
ATOM 847 C CA . GLY A 1 110 ? 10.686 -4.276 -12.145 1.00 76.75 110 GLY A CA 1
ATOM 848 C C . GLY A 1 110 ? 10.496 -4.443 -13.650 1.00 76.75 110 GLY A C 1
ATOM 849 O O . GLY A 1 110 ? 11.113 -5.309 -14.272 1.00 76.75 110 GLY A O 1
ATOM 850 N N . ASN A 1 111 ? 9.647 -3.608 -14.244 1.00 70.44 111 ASN A N 1
ATOM 851 C CA . ASN A 1 111 ? 9.385 -3.669 -15.676 1.00 70.44 111 ASN A CA 1
ATOM 852 C C . ASN A 1 111 ? 10.512 -2.977 -16.461 1.00 70.44 111 ASN A C 1
ATOM 854 O O . ASN A 1 111 ? 10.673 -1.759 -16.389 1.00 70.44 111 ASN A O 1
ATOM 858 N N . CYS A 1 112 ? 11.310 -3.762 -17.186 1.00 74.06 112 CYS A N 1
ATOM 859 C CA . CYS A 1 112 ? 12.421 -3.334 -18.044 1.00 74.06 112 CYS A CA 1
ATOM 860 C C . CYS A 1 112 ? 13.657 -2.756 -17.343 1.00 74.06 112 CYS A C 1
ATOM 862 O O . CYS A 1 112 ? 14.754 -2.968 -17.849 1.00 74.06 112 CYS A O 1
ATOM 864 N N . THR A 1 113 ? 13.526 -2.079 -16.199 1.00 76.19 113 THR A N 1
ATOM 865 C CA . THR A 1 113 ? 14.651 -1.393 -15.536 1.00 76.19 113 THR A CA 1
ATOM 866 C C . THR A 1 113 ? 15.287 -2.162 -14.382 1.00 76.19 113 THR A C 1
ATOM 868 O O . THR A 1 113 ? 16.371 -1.778 -13.941 1.00 76.19 113 THR A O 1
ATOM 871 N N . CYS A 1 114 ? 14.648 -3.228 -13.880 1.00 82.88 114 CYS A N 1
ATOM 872 C CA . CYS A 1 114 ? 15.152 -4.047 -12.767 1.00 82.88 114 CYS A CA 1
ATOM 873 C C . CYS A 1 114 ? 15.691 -3.211 -11.588 1.00 82.88 114 CYS A C 1
ATOM 875 O O . CYS A 1 114 ? 16.773 -3.476 -11.068 1.00 82.88 114 CYS A O 1
ATOM 877 N N . SER A 1 115 ? 14.988 -2.133 -11.232 1.00 81.44 115 SER A N 1
ATOM 878 C CA . SER A 1 115 ? 15.469 -1.116 -10.282 1.00 81.44 115 SER A CA 1
ATOM 879 C C . SER A 1 115 ? 14.854 -1.238 -8.883 1.00 81.44 115 SER A C 1
ATOM 881 O O . SER A 1 115 ? 15.144 -0.414 -8.013 1.00 81.44 115 SER A O 1
ATOM 883 N N . ILE A 1 116 ? 13.997 -2.238 -8.665 1.00 87.88 116 ILE A N 1
ATOM 884 C CA . ILE A 1 116 ? 13.223 -2.419 -7.435 1.00 87.88 116 ILE A CA 1
ATOM 885 C C . ILE A 1 116 ? 13.777 -3.632 -6.674 1.00 87.88 116 ILE A C 1
ATOM 887 O O . ILE A 1 116 ? 13.795 -4.728 -7.231 1.00 87.88 116 ILE A O 1
ATOM 891 N N . PRO A 1 117 ? 14.208 -3.488 -5.408 1.00 90.50 117 PRO A N 1
ATOM 892 C CA . PRO A 1 117 ? 14.618 -4.617 -4.580 1.00 90.50 117 PRO A CA 1
ATOM 893 C C . PRO A 1 117 ? 13.490 -5.634 -4.365 1.00 90.50 117 PRO A C 1
ATOM 895 O O . PRO A 1 117 ? 12.326 -5.255 -4.227 1.00 90.50 117 PRO A O 1
ATOM 898 N N . LEU A 1 118 ? 13.826 -6.920 -4.229 1.00 89.56 118 LEU A N 1
ATOM 899 C CA . LEU A 1 118 ? 12.845 -7.974 -3.925 1.00 89.56 118 LEU A CA 1
ATOM 900 C C . LEU A 1 118 ? 12.061 -7.706 -2.632 1.00 89.56 118 LEU A C 1
ATOM 902 O O . LEU A 1 118 ? 10.863 -7.967 -2.592 1.00 89.56 118 LEU A O 1
ATOM 906 N N . SER A 1 119 ? 12.703 -7.137 -1.608 1.00 92.56 119 SER A N 1
ATOM 907 C CA . SER A 1 119 ? 12.033 -6.741 -0.362 1.00 92.56 119 SER A CA 1
ATOM 908 C C . SER A 1 119 ? 11.004 -5.627 -0.567 1.00 92.56 119 SER A C 1
ATOM 910 O O . SER A 1 119 ? 10.009 -5.572 0.147 1.00 92.56 119 SER A O 1
ATOM 912 N N . CYS A 1 120 ? 11.206 -4.760 -1.564 1.00 93.19 120 CYS A N 1
ATOM 913 C CA . CYS A 1 120 ? 10.233 -3.738 -1.927 1.00 93.19 120 CYS A CA 1
ATOM 914 C C . CYS A 1 120 ? 9.069 -4.314 -2.740 1.00 93.19 120 CYS A C 1
ATOM 916 O O . CYS A 1 120 ? 7.941 -3.859 -2.589 1.00 93.19 120 CYS A O 1
ATOM 918 N N . ALA A 1 121 ? 9.328 -5.315 -3.581 1.00 92.19 121 ALA A N 1
ATOM 919 C CA . ALA A 1 121 ? 8.302 -5.955 -4.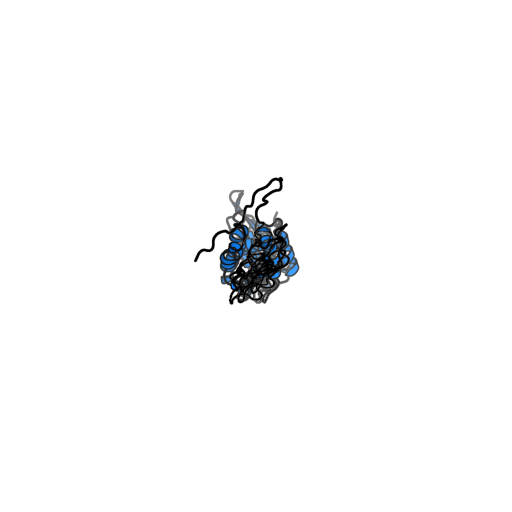398 1.00 92.19 121 ALA A CA 1
ATOM 920 C C . ALA A 1 121 ? 7.445 -6.973 -3.631 1.00 92.19 121 ALA A C 1
ATOM 922 O O . ALA A 1 121 ? 6.303 -7.216 -4.004 1.00 92.19 121 ALA A O 1
ATOM 923 N N . SER A 1 122 ? 7.985 -7.574 -2.574 1.00 93.94 122 SER A N 1
ATOM 924 C CA . SER A 1 122 ? 7.282 -8.542 -1.731 1.00 93.94 122 SER A CA 1
ATOM 925 C C . SER A 1 122 ? 7.543 -8.231 -0.254 1.00 93.94 122 SER A C 1
ATOM 927 O O . SER A 1 122 ? 8.299 -8.964 0.394 1.00 93.94 122 SER A O 1
ATOM 929 N N . PRO A 1 123 ? 6.953 -7.148 0.281 1.00 95.44 123 PRO A N 1
ATOM 930 C CA . PRO A 1 123 ? 7.080 -6.810 1.691 1.00 95.44 123 PRO A CA 1
ATOM 931 C C . PRO A 1 123 ? 6.544 -7.920 2.597 1.00 95.44 123 PRO A C 1
ATOM 933 O O . PRO A 1 123 ? 5.543 -8.582 2.298 1.00 95.44 123 PRO A O 1
ATOM 936 N N . ASP A 1 124 ? 7.203 -8.104 3.736 1.00 93.00 124 ASP A N 1
ATOM 937 C CA . ASP A 1 124 ? 6.786 -9.060 4.761 1.00 93.00 124 ASP A CA 1
ATOM 938 C C . ASP A 1 124 ? 5.639 -8.537 5.643 1.00 93.00 124 ASP A C 1
ATOM 940 O O . ASP A 1 124 ? 4.925 -9.343 6.238 1.00 93.00 124 ASP A O 1
ATOM 944 N N . GLY A 1 125 ? 5.411 -7.218 5.672 1.00 92.19 125 GLY A N 1
ATOM 945 C CA . GLY A 1 125 ? 4.391 -6.571 6.495 1.00 92.19 125 GLY A CA 1
ATOM 946 C C . GLY A 1 125 ? 4.768 -6.386 7.961 1.00 92.19 125 GLY A C 1
ATOM 947 O O . GLY A 1 125 ? 3.941 -5.886 8.722 1.00 92.19 125 GLY A O 1
ATOM 948 N N . PHE A 1 126 ? 5.977 -6.778 8.381 1.00 91.12 126 PHE A N 1
ATOM 949 C CA . PHE A 1 126 ? 6.377 -6.715 9.788 1.00 91.12 126 PHE A CA 1
ATOM 950 C C . PHE A 1 126 ? 6.709 -5.297 10.239 1.00 91.12 126 PHE A C 1
ATOM 952 O O . PHE A 1 126 ? 6.414 -4.953 11.384 1.00 91.12 126 PHE A O 1
ATOM 959 N N . THR A 1 127 ? 7.270 -4.470 9.355 1.00 93.94 127 THR A N 1
ATOM 960 C CA . THR A 1 127 ? 7.609 -3.071 9.646 1.00 93.94 127 THR A CA 1
ATOM 961 C C . THR A 1 127 ? 6.876 -2.111 8.716 1.00 93.94 127 THR A C 1
ATOM 963 O O . THR A 1 127 ? 6.440 -2.471 7.620 1.00 93.94 127 THR A O 1
ATOM 966 N N . CYS A 1 128 ? 6.743 -0.860 9.149 1.00 95.81 128 CYS A N 1
ATOM 967 C CA . CYS A 1 128 ? 6.143 0.200 8.338 1.00 95.81 128 CYS A CA 1
ATOM 968 C C . CYS A 1 128 ? 7.178 0.969 7.509 1.00 95.81 128 CYS A C 1
ATOM 970 O O . CYS A 1 128 ? 6.802 1.685 6.586 1.00 95.81 128 CYS A O 1
ATOM 972 N N . ASP A 1 129 ? 8.476 0.763 7.753 1.00 95.88 129 ASP A N 1
ATOM 973 C CA . ASP A 1 129 ? 9.567 1.427 7.025 1.00 95.88 129 ASP A CA 1
ATOM 974 C C . ASP A 1 129 ? 9.514 1.193 5.512 1.00 95.88 129 ASP A C 1
ATOM 976 O O . ASP A 1 129 ? 10.093 1.969 4.751 1.00 95.88 129 ASP A O 1
ATOM 980 N N . TRP A 1 130 ? 8.818 0.142 5.064 1.00 96.50 130 TRP A N 1
ATOM 981 C CA . TRP A 1 130 ? 8.571 -0.131 3.652 1.00 96.50 130 TRP A CA 1
ATOM 982 C C . TRP A 1 130 ? 7.911 1.052 2.928 1.00 96.50 130 TRP A C 1
ATOM 984 O O . TRP A 1 130 ? 8.306 1.361 1.803 1.00 96.50 130 TRP A O 1
ATOM 994 N N . TYR A 1 131 ? 6.971 1.759 3.567 1.00 96.31 131 TYR A N 1
ATOM 995 C CA . TYR A 1 131 ? 6.314 2.918 2.954 1.00 96.31 131 TYR A CA 1
ATOM 996 C C . TYR A 1 131 ? 7.339 3.982 2.551 1.00 96.31 131 TYR A C 1
ATOM 998 O O . TYR A 1 131 ? 7.339 4.441 1.412 1.00 96.31 131 TYR A O 1
ATOM 1006 N N . ASN A 1 132 ? 8.310 4.266 3.416 1.00 94.31 132 ASN A N 1
ATOM 1007 C CA . ASN A 1 132 ? 9.261 5.352 3.185 1.00 94.31 132 ASN A CA 1
ATOM 1008 C C . ASN A 1 132 ? 10.468 4.861 2.367 1.00 94.31 132 ASN A C 1
ATOM 1010 O O . ASN A 1 132 ? 10.920 5.502 1.416 1.00 94.31 132 ASN A O 1
ATOM 1014 N N . SER A 1 133 ? 10.970 3.670 2.699 1.00 93.50 133 SER A N 1
ATOM 1015 C CA . SER A 1 133 ? 12.183 3.085 2.111 1.00 93.50 133 SER A CA 1
ATOM 1016 C C . SER A 1 133 ? 11.961 2.497 0.718 1.00 93.50 133 SER A C 1
ATOM 1018 O O . SER A 1 133 ? 12.921 2.362 -0.048 1.00 93.50 133 SER A O 1
ATOM 1020 N N . CYS A 1 134 ? 10.716 2.152 0.387 1.00 93.62 134 CYS A N 1
ATOM 1021 C CA . CYS A 1 134 ? 10.322 1.635 -0.915 1.00 93.62 134 CYS A CA 1
ATOM 1022 C C . CYS A 1 134 ? 9.338 2.589 -1.599 1.00 93.62 134 CYS A C 1
ATOM 1024 O O . CYS A 1 134 ? 9.722 3.251 -2.557 1.00 93.62 134 CYS A O 1
ATOM 1026 N N . LEU A 1 135 ? 8.096 2.712 -1.131 1.00 94.19 135 LEU A N 1
ATOM 1027 C CA . LEU A 1 135 ? 7.058 3.407 -1.904 1.00 94.19 135 LEU A CA 1
ATOM 1028 C C . LEU A 1 135 ? 7.382 4.898 -2.143 1.00 94.19 135 LEU A C 1
ATOM 1030 O O . LEU A 1 135 ? 7.443 5.339 -3.294 1.00 94.19 135 LEU A O 1
ATOM 1034 N N . GLN A 1 136 ? 7.696 5.653 -1.087 1.00 93.38 136 GLN A N 1
ATOM 1035 C CA . GLN A 1 136 ? 8.053 7.074 -1.166 1.00 93.38 136 GLN A CA 1
ATOM 1036 C C . GLN A 1 136 ? 9.353 7.295 -1.949 1.00 93.38 136 GLN A C 1
ATOM 1038 O O . GLN A 1 136 ? 9.434 8.208 -2.771 1.00 93.38 136 GLN A O 1
ATOM 1043 N N . LYS A 1 137 ? 10.359 6.431 -1.751 1.00 91.06 137 LYS A N 1
ATOM 1044 C CA . LYS A 1 137 ? 11.651 6.490 -2.456 1.00 91.06 137 LYS A CA 1
ATOM 1045 C C . LYS A 1 137 ? 11.509 6.448 -3.980 1.00 91.06 137 LYS A C 1
ATOM 1047 O O . LYS A 1 137 ? 12.277 7.104 -4.679 1.00 91.06 137 LYS A O 1
ATOM 1052 N N . TYR A 1 138 ? 10.562 5.663 -4.484 1.00 88.44 138 TYR A N 1
ATOM 1053 C CA . TYR A 1 138 ? 10.306 5.508 -5.917 1.00 88.44 138 TYR A CA 1
ATOM 1054 C C . TYR A 1 138 ? 9.222 6.468 -6.431 1.00 88.44 138 TYR A C 1
ATOM 1056 O O . TYR A 1 138 ? 8.815 6.387 -7.584 1.00 88.44 138 TYR A O 1
ATOM 1064 N N . THR A 1 139 ? 8.751 7.413 -5.619 1.00 88.88 139 THR A N 1
ATOM 1065 C CA . THR A 1 139 ? 7.782 8.423 -6.063 1.00 88.88 139 THR A CA 1
ATOM 1066 C C . THR A 1 139 ? 8.498 9.599 -6.733 1.00 88.88 139 THR A C 1
ATOM 1068 O O . THR A 1 139 ? 9.540 10.055 -6.270 1.00 88.88 139 THR A O 1
ATOM 1071 N N . THR A 1 140 ? 7.948 10.111 -7.841 1.00 79.94 140 THR A N 1
ATOM 1072 C CA . THR A 1 140 ? 8.552 11.210 -8.631 1.00 79.94 140 THR A CA 1
ATOM 1073 C C . THR A 1 140 ? 8.714 12.521 -7.867 1.00 79.94 140 THR A C 1
ATOM 1075 O O . THR A 1 140 ? 9.538 13.358 -8.229 1.00 79.94 140 THR A O 1
ATOM 1078 N N . SER A 1 141 ? 7.901 12.711 -6.835 1.00 83.12 141 SER A N 1
ATOM 1079 C CA . SER A 1 141 ? 7.874 13.867 -5.946 1.00 83.12 141 SER A CA 1
ATOM 1080 C C . SER A 1 141 ? 7.519 13.401 -4.535 1.00 83.12 141 SER A C 1
ATOM 1082 O O . SER A 1 141 ? 6.970 12.311 -4.367 1.00 83.12 141 SER A O 1
ATOM 1084 N N . SER A 1 142 ? 7.798 14.227 -3.522 1.00 86.12 142 SER A N 1
ATOM 1085 C CA . SER A 1 142 ? 7.297 13.963 -2.166 1.00 86.12 142 SER A CA 1
ATOM 1086 C C . SER A 1 142 ? 5.778 13.746 -2.205 1.00 86.12 142 SER A C 1
ATOM 1088 O O . SER A 1 142 ? 5.071 14.501 -2.881 1.00 86.12 142 SER A O 1
ATOM 1090 N N . CYS A 1 143 ? 5.297 12.689 -1.549 1.00 91.00 143 CYS A N 1
ATOM 1091 C CA . CYS A 1 143 ? 3.887 12.326 -1.482 1.00 91.00 143 CYS A CA 1
ATOM 1092 C C . CYS A 1 143 ? 3.481 12.279 -0.008 1.00 91.00 143 CYS A C 1
ATOM 1094 O O . CYS A 1 143 ? 3.582 11.226 0.616 1.00 91.00 143 CYS A O 1
ATOM 1096 N N . PRO A 1 144 ? 2.991 13.402 0.550 1.00 91.06 144 PRO A N 1
ATOM 1097 C CA . PRO A 1 144 ? 2.654 13.496 1.970 1.00 91.06 144 PRO A CA 1
ATOM 1098 C C . PRO A 1 144 ? 1.698 12.401 2.447 1.00 91.06 144 PRO A C 1
ATOM 1100 O O . PRO A 1 144 ? 1.762 11.982 3.587 1.00 91.06 144 PRO A O 1
ATOM 1103 N N . VAL A 1 145 ? 0.845 11.871 1.564 1.00 89.81 145 VAL A N 1
ATOM 1104 C CA . VAL A 1 145 ? -0.072 10.775 1.904 1.00 89.81 145 VAL A CA 1
ATOM 1105 C C . VAL A 1 145 ? 0.671 9.494 2.303 1.00 89.81 145 VAL A C 1
ATOM 1107 O O . VAL A 1 145 ? 0.191 8.760 3.161 1.00 89.81 145 VAL A O 1
ATOM 1110 N N . ILE A 1 146 ? 1.833 9.198 1.713 1.00 92.12 146 ILE A N 1
ATOM 1111 C CA . ILE A 1 146 ? 2.593 7.995 2.079 1.00 92.12 146 ILE A CA 1
ATOM 1112 C C . ILE A 1 146 ? 3.114 8.122 3.513 1.00 92.12 146 ILE A C 1
ATOM 1114 O O . ILE A 1 146 ? 2.926 7.196 4.300 1.00 92.12 146 ILE A O 1
ATOM 1118 N N . ASP A 1 147 ? 3.700 9.267 3.855 1.00 88.38 147 ASP A N 1
ATOM 1119 C CA . ASP A 1 147 ? 4.300 9.504 5.170 1.00 88.38 147 ASP A CA 1
ATOM 1120 C C . ASP A 1 147 ? 3.224 9.796 6.239 1.00 88.38 147 ASP A C 1
ATOM 1122 O O . ASP A 1 147 ? 3.108 9.080 7.230 1.00 88.38 147 ASP A O 1
ATOM 1126 N N . ASP A 1 148 ? 2.370 10.793 6.006 1.00 86.44 148 ASP A N 1
ATOM 1127 C CA . ASP A 1 148 ? 1.418 11.326 6.994 1.00 86.44 148 ASP A CA 1
ATOM 1128 C C . ASP A 1 148 ? 0.137 10.483 7.124 1.00 86.44 148 ASP A C 1
ATOM 1130 O O . ASP A 1 148 ? -0.721 10.755 7.969 1.00 86.44 148 ASP A O 1
ATOM 1134 N N . VAL A 1 149 ? -0.067 9.504 6.234 1.00 87.00 149 VAL A N 1
ATOM 1135 C CA . VAL A 1 149 ? -1.258 8.644 6.261 1.00 87.00 149 VAL A CA 1
ATOM 1136 C C . VAL A 1 149 ? -0.881 7.175 6.204 1.00 87.00 149 VAL A C 1
ATOM 1138 O O . VAL A 1 149 ? -1.155 6.461 7.158 1.00 87.00 149 VAL A O 1
ATOM 1141 N N . MET A 1 150 ? -0.282 6.680 5.121 1.00 91.19 150 MET A N 1
ATOM 1142 C CA . MET A 1 150 ? -0.081 5.232 4.964 1.00 91.19 150 MET A CA 1
ATOM 1143 C C . MET A 1 150 ? 0.883 4.663 6.018 1.00 91.19 150 MET A C 1
ATOM 1145 O O . MET A 1 150 ? 0.591 3.635 6.638 1.00 91.19 150 MET A O 1
ATOM 1149 N N . TYR A 1 151 ? 2.007 5.345 6.249 1.00 93.75 151 TYR A N 1
ATOM 1150 C CA . TYR A 1 151 ? 2.982 4.985 7.274 1.00 93.75 151 TYR A CA 1
ATOM 1151 C C . TYR A 1 151 ? 2.386 5.120 8.680 1.00 93.75 151 TYR A C 1
ATOM 1153 O O . TYR A 1 151 ? 2.415 4.147 9.434 1.00 93.75 151 TYR A O 1
ATOM 1161 N N . ASP A 1 152 ? 1.767 6.258 9.005 1.00 89.19 152 ASP A N 1
ATOM 1162 C CA . ASP A 1 152 ? 1.134 6.482 10.312 1.00 89.19 152 ASP A CA 1
ATOM 1163 C C . ASP A 1 152 ? 0.037 5.451 10.616 1.00 89.19 152 ASP A C 1
ATOM 1165 O O . ASP A 1 152 ? 0.002 4.881 11.706 1.00 89.19 152 ASP A O 1
ATOM 1169 N N . LYS A 1 153 ? -0.804 5.104 9.633 1.00 86.44 153 LYS A N 1
ATOM 1170 C CA . LYS A 1 153 ? -1.821 4.044 9.766 1.00 86.44 153 LYS A CA 1
ATOM 1171 C C . LYS A 1 153 ? -1.189 2.697 10.082 1.00 86.44 153 LYS A C 1
ATOM 1173 O O . LYS A 1 153 ? -1.671 1.967 10.940 1.00 86.44 153 LYS A O 1
ATOM 1178 N N . CYS A 1 154 ? -0.095 2.357 9.408 1.00 92.75 154 CYS A N 1
ATOM 1179 C CA . CYS A 1 154 ? 0.642 1.137 9.707 1.00 92.75 154 CYS A CA 1
ATOM 1180 C C . CYS A 1 154 ? 1.229 1.146 11.130 1.00 92.75 154 CYS A C 1
ATOM 1182 O O . CYS A 1 154 ? 1.217 0.109 11.797 1.00 92.75 154 CYS A O 1
ATOM 1184 N N . GLN A 1 155 ? 1.704 2.298 11.612 1.00 92.88 155 GLN A N 1
ATOM 1185 C CA . GLN A 1 155 ? 2.204 2.440 12.982 1.00 92.88 155 GLN A CA 1
ATOM 1186 C C . GLN A 1 155 ? 1.092 2.266 14.021 1.00 92.88 155 GLN A C 1
ATOM 1188 O O . GLN A 1 155 ? 1.311 1.625 15.045 1.00 92.88 155 GLN A O 1
ATOM 1193 N N . GLU A 1 156 ? -0.117 2.759 13.752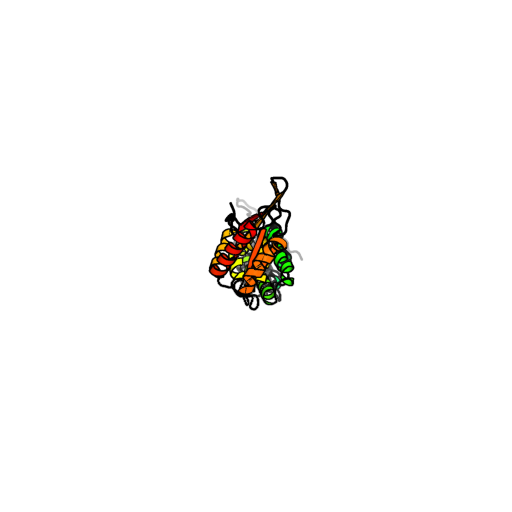 1.00 88.19 156 GLU A N 1
ATOM 1194 C CA . GLU A 1 156 ? -1.271 2.528 14.628 1.00 88.19 156 GLU A CA 1
ATOM 1195 C C . GLU A 1 156 ? -1.567 1.022 14.785 1.00 88.19 156 GLU A C 1
ATOM 1197 O O . GLU A 1 156 ? -1.727 0.552 15.911 1.00 88.19 156 GLU A O 1
ATOM 1202 N N . TYR A 1 157 ? -1.526 0.236 13.698 1.00 89.75 157 TYR A N 1
ATOM 1203 C CA . TYR A 1 157 ? -1.625 -1.232 13.776 1.00 89.75 157 TYR A CA 1
ATOM 1204 C C . TYR A 1 157 ? -0.523 -1.857 14.641 1.00 89.75 157 TYR A C 1
ATOM 1206 O O . TYR A 1 157 ? -0.805 -2.730 15.461 1.00 89.75 157 TYR A O 1
ATOM 1214 N N . LEU A 1 158 ? 0.731 -1.423 14.465 1.00 92.31 158 LEU A N 1
ATOM 1215 C CA . LEU A 1 158 ? 1.868 -1.916 15.251 1.00 92.31 158 LEU A CA 1
ATOM 1216 C C . L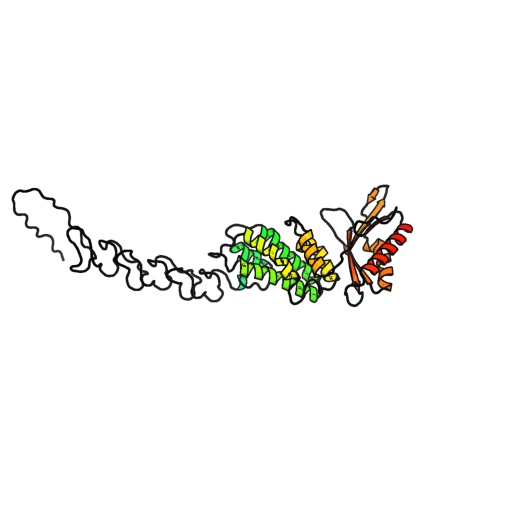EU A 1 158 ? 1.713 -1.632 16.748 1.00 92.31 158 LEU A C 1
ATOM 1218 O O . LEU A 1 158 ? 2.056 -2.481 17.567 1.00 92.31 158 LEU A O 1
ATOM 1222 N N . ASN A 1 159 ? 1.196 -0.455 17.096 1.00 90.94 159 ASN A N 1
ATOM 1223 C CA . ASN A 1 159 ? 0.997 -0.042 18.481 1.00 90.94 159 ASN A CA 1
ATOM 1224 C C . ASN A 1 159 ? -0.196 -0.752 19.133 1.00 90.94 159 ASN A C 1
ATOM 1226 O O . ASN A 1 159 ? -0.147 -1.053 20.324 1.00 90.94 159 ASN A O 1
ATOM 1230 N N . LEU A 1 160 ? -1.248 -1.036 18.358 1.00 87.31 160 LEU A N 1
ATOM 1231 C CA . LEU A 1 160 ? -2.433 -1.756 18.823 1.00 87.31 160 LEU A CA 1
ATOM 1232 C C . LEU A 1 160 ? -2.155 -3.250 19.037 1.00 87.31 160 LEU A C 1
ATOM 1234 O O . LEU A 1 160 ? -2.646 -3.840 19.998 1.00 87.31 160 LEU A O 1
ATOM 1238 N N . GLU A 1 161 ? -1.363 -3.865 18.156 1.00 92.31 161 GLU A N 1
ATOM 1239 C CA . GLU A 1 161 ? -1.156 -5.316 18.084 1.00 92.31 161 GLU A CA 1
ATOM 1240 C C . GLU A 1 161 ? -0.847 -6.005 19.430 1.00 92.31 161 GLU A C 1
ATOM 1242 O O . GLU A 1 161 ? -1.492 -7.016 19.715 1.00 92.31 161 GLU A O 1
ATOM 1247 N N . PRO A 1 162 ? 0.040 -5.488 20.306 1.00 94.00 162 PRO A N 1
ATOM 1248 C CA . PRO A 1 162 ? 0.342 -6.125 21.591 1.00 94.00 162 PRO A CA 1
ATOM 1249 C C . PRO A 1 162 ? -0.845 -6.219 22.560 1.00 94.00 162 PRO A C 1
ATOM 1251 O O . PRO A 1 162 ? -0.801 -7.029 23.484 1.00 94.00 162 PRO A O 1
ATOM 1254 N N . SER A 1 163 ? -1.878 -5.390 22.379 1.00 88.94 163 SER A N 1
ATOM 1255 C CA . SER A 1 163 ? -3.089 -5.394 23.214 1.00 88.94 163 SER A CA 1
ATOM 1256 C C . SER A 1 163 ? -4.149 -6.400 22.753 1.00 88.94 163 SER A C 1
ATOM 1258 O O . SER A 1 163 ? -5.071 -6.704 23.508 1.00 88.94 163 SER A O 1
ATOM 1260 N N . LEU A 1 164 ? -4.015 -6.928 21.533 1.00 89.44 164 LEU A N 1
ATOM 1261 C CA . LEU A 1 164 ? -4.973 -7.853 20.938 1.00 89.44 164 LEU A CA 1
ATOM 1262 C C . LEU A 1 164 ? -4.705 -9.299 21.369 1.00 89.44 164 LEU A C 1
ATOM 1264 O O . LEU A 1 164 ? -3.575 -9.685 21.698 1.00 89.44 164 LEU A O 1
ATOM 1268 N N . SER A 1 165 ? -5.737 -10.138 21.274 1.00 92.12 165 SER A N 1
ATOM 1269 C CA . SER A 1 165 ? -5.587 -11.588 21.399 1.00 92.12 165 SER A CA 1
ATOM 1270 C C . SER A 1 165 ? -4.631 -12.153 20.336 1.00 92.12 165 SER A C 1
ATOM 1272 O O . SER A 1 165 ? -4.303 -11.506 19.341 1.00 92.12 165 SER A O 1
ATOM 1274 N N . LEU A 1 166 ? -4.224 -13.421 20.475 1.00 94.31 166 LEU A N 1
ATOM 1275 C CA . LEU A 1 166 ? -3.411 -14.094 19.452 1.00 94.31 166 LEU A CA 1
ATOM 1276 C C . LEU A 1 166 ? -4.088 -14.092 18.066 1.00 94.31 166 LEU A C 1
ATOM 1278 O O . LEU A 1 166 ? -3.407 -14.086 17.039 1.00 94.31 166 LEU A O 1
ATOM 1282 N N . GLN A 1 167 ? -5.422 -14.109 18.030 1.00 94.00 167 GLN A N 1
ATOM 1283 C CA . GLN A 1 167 ? -6.190 -14.061 16.792 1.00 94.00 167 GLN A CA 1
ATOM 1284 C C . GLN A 1 167 ? -6.173 -12.647 16.190 1.00 94.00 167 GLN A C 1
ATOM 1286 O O . GLN A 1 167 ? -5.895 -12.506 14.997 1.00 94.00 167 GLN A O 1
ATOM 1291 N N . GLY A 1 168 ? -6.342 -11.611 17.017 1.00 92.44 168 GLY A N 1
ATOM 1292 C CA . GLY A 1 168 ? -6.206 -10.210 16.616 1.00 92.44 168 GLY A CA 1
ATOM 1293 C C . GLY A 1 168 ? -4.794 -9.831 16.169 1.00 92.44 168 GLY A C 1
ATOM 1294 O O . GLY A 1 168 ? -4.638 -9.133 15.170 1.00 92.44 168 GLY A O 1
ATOM 1295 N N . GLN A 1 169 ? -3.750 -10.373 16.803 1.00 95.00 169 GLN A N 1
ATOM 1296 C CA . GLN A 1 169 ? -2.364 -10.186 16.358 1.00 95.00 169 GLN A CA 1
ATOM 1297 C C . GLN A 1 169 ? -2.135 -10.763 14.958 1.00 95.00 169 GLN A C 1
ATOM 1299 O O . GLN A 1 169 ? -1.576 -10.098 14.087 1.00 95.00 169 GLN A O 1
ATOM 1304 N N . ARG A 1 170 ? -2.628 -11.983 14.701 1.00 95.12 170 ARG A N 1
ATOM 1305 C CA . ARG A 1 170 ? -2.562 -12.603 13.366 1.00 95.12 170 ARG A CA 1
ATOM 1306 C C . ARG A 1 170 ? -3.321 -11.795 12.318 1.00 95.12 170 ARG A C 1
ATOM 1308 O O . ARG A 1 170 ? -2.851 -11.697 11.186 1.00 95.12 170 ARG A O 1
ATOM 1315 N N . TRP A 1 171 ? -4.469 -11.232 12.688 1.00 94.00 171 TRP A N 1
ATOM 1316 C CA . TRP A 1 171 ? -5.236 -10.341 11.823 1.00 94.00 171 TRP A CA 1
ATOM 1317 C C . TRP A 1 171 ? -4.455 -9.055 11.511 1.00 94.00 171 TRP A C 1
ATOM 1319 O O . TRP A 1 171 ? -4.220 -8.775 10.341 1.00 94.00 171 TRP A O 1
ATOM 1329 N N . SER A 1 172 ? -3.942 -8.343 12.521 1.00 93.62 172 SER A N 1
ATOM 1330 C CA . SER A 1 172 ? -3.143 -7.115 12.341 1.00 93.62 172 SER A CA 1
ATOM 1331 C C . SER A 1 172 ? -1.930 -7.338 11.427 1.00 93.62 172 SER A C 1
ATOM 1333 O O . SER A 1 172 ? -1.719 -6.606 10.455 1.00 93.62 172 SER A O 1
ATOM 1335 N N . GLN A 1 173 ? -1.161 -8.404 11.675 1.00 94.75 173 GLN A N 1
ATOM 1336 C CA . GLN A 1 173 ? -0.009 -8.784 10.849 1.00 94.75 173 GLN A CA 1
ATOM 1337 C C . GLN A 1 173 ? -0.415 -9.081 9.402 1.00 94.75 173 GLN A C 1
ATOM 1339 O O . GLN A 1 173 ? 0.273 -8.676 8.462 1.00 94.75 173 GLN A O 1
ATOM 1344 N N . HIS A 1 174 ? -1.539 -9.780 9.211 1.00 94.50 174 HIS A N 1
ATOM 1345 C CA . HIS A 1 174 ? -2.060 -10.068 7.881 1.00 94.50 174 HIS A CA 1
ATOM 1346 C C . HIS A 1 174 ? -2.440 -8.789 7.136 1.00 94.50 174 HIS A C 1
ATOM 1348 O O . HIS A 1 174 ? -2.005 -8.605 6.002 1.00 94.50 174 HIS A O 1
ATOM 1354 N N . VAL A 1 175 ? -3.200 -7.902 7.776 1.00 92.81 175 VAL A N 1
ATOM 1355 C CA . VAL A 1 175 ? -3.682 -6.652 7.183 1.00 92.81 175 VAL A CA 1
ATOM 1356 C C . VAL A 1 175 ? -2.520 -5.780 6.717 1.00 92.81 175 VAL A C 1
ATOM 1358 O O . VAL A 1 175 ? -2.477 -5.389 5.548 1.00 92.81 175 VAL A O 1
ATOM 1361 N N . ARG A 1 176 ? -1.531 -5.536 7.590 1.00 94.25 176 ARG A N 1
ATOM 1362 C CA . ARG A 1 176 ? -0.342 -4.739 7.246 1.00 94.25 176 ARG A CA 1
ATOM 1363 C C . ARG A 1 176 ? 0.394 -5.324 6.043 1.00 94.25 176 ARG A C 1
ATOM 1365 O O . ARG A 1 176 ? 0.700 -4.604 5.092 1.00 94.25 176 ARG A O 1
ATOM 1372 N N . ARG A 1 177 ? 0.620 -6.642 6.044 1.00 95.62 177 ARG A N 1
ATOM 1373 C CA . ARG A 1 177 ? 1.255 -7.347 4.925 1.00 95.62 177 ARG A CA 1
ATOM 1374 C C . ARG A 1 177 ? 0.430 -7.268 3.643 1.00 95.62 177 ARG A C 1
ATOM 1376 O O . ARG A 1 177 ? 1.004 -7.064 2.575 1.00 95.62 177 ARG A O 1
ATOM 1383 N N . CYS A 1 178 ? -0.880 -7.467 3.731 1.00 96.19 178 CYS A N 1
ATOM 1384 C CA . CYS A 1 178 ? -1.793 -7.469 2.595 1.00 96.19 178 CYS A CA 1
ATOM 1385 C C . CYS A 1 178 ? -1.767 -6.117 1.878 1.00 96.19 178 CYS A C 1
ATOM 1387 O O . CYS A 1 178 ? -1.459 -6.068 0.688 1.00 96.19 178 CYS A O 1
ATOM 1389 N N . ILE A 1 179 ? -1.953 -5.020 2.618 1.00 94.31 179 ILE A N 1
ATOM 1390 C CA . ILE A 1 179 ? -1.967 -3.662 2.059 1.00 94.31 179 ILE A CA 1
ATOM 1391 C C . ILE A 1 179 ? -0.620 -3.321 1.405 1.00 94.31 179 ILE A C 1
ATOM 1393 O O . ILE A 1 179 ? -0.582 -2.872 0.257 1.00 94.31 179 ILE A O 1
ATOM 1397 N N . GLN A 1 180 ? 0.499 -3.596 2.087 1.00 96.94 180 GLN A N 1
ATOM 1398 C CA . GLN A 1 180 ? 1.829 -3.351 1.519 1.00 96.94 180 GLN A CA 1
ATOM 1399 C C . GLN A 1 180 ? 2.078 -4.184 0.252 1.00 96.94 180 GLN A C 1
ATOM 1401 O O . GLN A 1 180 ? 2.638 -3.672 -0.714 1.00 96.94 180 GLN A O 1
ATOM 1406 N N . ASN A 1 181 ? 1.646 -5.451 0.211 1.00 96.31 181 ASN A N 1
ATOM 1407 C CA . ASN A 1 181 ? 1.794 -6.284 -0.987 1.00 96.31 181 ASN A CA 1
ATOM 1408 C C . ASN A 1 181 ? 0.911 -5.800 -2.142 1.00 96.31 181 ASN A C 1
ATOM 1410 O O . ASN A 1 181 ? 1.365 -5.811 -3.283 1.00 96.31 181 ASN A O 1
ATOM 1414 N N . ILE A 1 182 ? -0.310 -5.334 -1.873 1.00 95.75 182 ILE A N 1
ATOM 1415 C CA . ILE A 1 182 ? -1.177 -4.751 -2.904 1.00 95.75 182 ILE A CA 1
ATOM 1416 C C . ILE A 1 182 ? -0.508 -3.525 -3.529 1.00 95.75 182 ILE A C 1
ATOM 1418 O O . ILE A 1 182 ? -0.377 -3.459 -4.751 1.00 95.75 182 ILE A O 1
ATOM 1422 N N . LEU A 1 183 ? 0.010 -2.606 -2.712 1.00 95.56 183 LEU A N 1
ATOM 1423 C CA . LEU A 1 183 ? 0.753 -1.445 -3.204 1.00 95.56 183 LEU A CA 1
ATOM 1424 C C . LEU A 1 183 ? 2.033 -1.852 -3.943 1.00 95.56 183 LEU A C 1
ATOM 1426 O O . LEU A 1 183 ? 2.334 -1.317 -5.010 1.00 95.56 183 LEU A O 1
ATOM 1430 N N . ALA A 1 184 ? 2.777 -2.833 -3.434 1.00 94.75 184 ALA A N 1
ATOM 1431 C CA . ALA A 1 184 ? 3.967 -3.332 -4.110 1.00 94.75 184 ALA A CA 1
ATOM 1432 C C . ALA A 1 184 ? 3.638 -3.851 -5.520 1.00 94.75 184 ALA A C 1
ATOM 1434 O O . ALA A 1 184 ? 4.307 -3.485 -6.485 1.00 94.75 184 ALA A O 1
ATOM 1435 N N . GLN A 1 185 ? 2.591 -4.668 -5.649 1.00 93.12 185 GLN A N 1
ATOM 1436 C CA . GLN A 1 185 ? 2.251 -5.364 -6.890 1.00 93.12 185 GLN A CA 1
ATOM 1437 C C . GLN A 1 185 ? 1.486 -4.496 -7.890 1.00 93.12 185 GLN A C 1
ATOM 1439 O O . GLN A 1 185 ? 1.712 -4.618 -9.091 1.00 93.12 185 GLN A O 1
ATOM 1444 N N . GLN A 1 186 ? 0.594 -3.622 -7.424 1.00 93.06 186 GLN A N 1
ATOM 1445 C CA . GLN A 1 186 ? -0.232 -2.794 -8.305 1.00 93.06 186 GLN A CA 1
ATOM 1446 C C . GLN A 1 186 ? 0.395 -1.433 -8.607 1.00 93.06 186 GLN A C 1
ATOM 1448 O O . GLN A 1 186 ? 0.113 -0.862 -9.656 1.00 93.06 186 GLN A O 1
ATOM 1453 N N . VAL A 1 187 ? 1.255 -0.919 -7.722 1.00 92.38 187 VAL A N 1
ATOM 1454 C CA . VAL A 1 187 ? 1.828 0.427 -7.851 1.00 92.38 187 VAL A CA 1
ATOM 1455 C C . VAL A 1 187 ? 3.318 0.357 -8.137 1.00 92.38 187 VAL A C 1
ATOM 1457 O O . VAL A 1 187 ? 3.762 0.833 -9.177 1.00 92.38 187 VAL A O 1
ATOM 1460 N N . LEU A 1 188 ? 4.103 -0.242 -7.239 1.00 90.81 188 LEU A N 1
ATOM 1461 C CA . LEU A 1 188 ? 5.560 -0.119 -7.287 1.00 90.81 188 LEU A CA 1
ATOM 1462 C C . LEU A 1 188 ? 6.197 -0.938 -8.419 1.00 90.81 188 LEU A C 1
ATOM 1464 O O . LEU A 1 188 ? 6.951 -0.396 -9.220 1.00 90.81 188 LEU A O 1
ATOM 1468 N N . VAL A 1 189 ? 5.901 -2.236 -8.503 1.00 88.50 189 VAL A N 1
ATOM 1469 C CA . VAL A 1 189 ? 6.450 -3.155 -9.518 1.00 88.50 189 VAL A CA 1
ATOM 1470 C C . VAL A 1 189 ? 6.128 -2.738 -10.964 1.00 88.50 189 VAL A C 1
ATOM 1472 O O . VAL A 1 189 ? 7.043 -2.777 -11.796 1.00 88.50 189 VAL A O 1
ATOM 1475 N N . PRO A 1 190 ? 4.884 -2.339 -11.303 1.00 87.06 190 PRO A N 1
ATOM 1476 C CA . PRO A 1 190 ? 4.539 -1.929 -12.662 1.00 87.06 190 PRO A CA 1
ATOM 1477 C C . PRO A 1 190 ? 4.910 -0.475 -12.974 1.00 87.06 190 PRO A C 1
ATOM 1479 O O . PRO A 1 190 ? 4.792 -0.077 -14.135 1.00 87.06 190 PRO A O 1
ATOM 1482 N N . ALA A 1 191 ? 5.361 0.314 -11.987 1.00 82.69 191 ALA A N 1
ATOM 1483 C CA . ALA A 1 191 ? 5.708 1.715 -12.186 1.00 82.69 191 ALA A CA 1
ATOM 1484 C C . ALA A 1 191 ? 6.751 1.873 -13.311 1.00 82.69 191 ALA A C 1
ATOM 1486 O O . ALA A 1 191 ? 7.862 1.331 -13.212 1.00 82.69 191 ALA A O 1
ATOM 1487 N N . PRO A 1 192 ? 6.446 2.632 -14.380 1.00 67.69 192 PRO A N 1
ATOM 1488 C CA . PRO A 1 192 ? 7.385 2.840 -15.472 1.00 67.69 192 PRO A CA 1
ATOM 1489 C C . PRO A 1 192 ? 8.639 3.537 -14.939 1.00 67.69 192 PRO A C 1
ATOM 1491 O O . PRO A 1 192 ? 8.556 4.552 -14.254 1.00 67.69 192 PRO A O 1
ATOM 1494 N N . SER A 1 193 ? 9.814 2.967 -15.218 1.00 64.06 193 SER A N 1
ATOM 1495 C CA . SER A 1 193 ? 11.106 3.473 -14.723 1.00 64.06 193 SER A CA 1
ATOM 1496 C C . SER A 1 193 ? 11.211 3.591 -13.192 1.00 64.06 193 SER A C 1
ATOM 1498 O O . SER A 1 193 ? 12.079 4.309 -12.700 1.00 64.06 193 SER A O 1
ATOM 1500 N N . GLY A 1 194 ? 10.351 2.894 -12.438 1.00 63.19 194 GLY A N 1
ATOM 1501 C CA . GLY A 1 194 ? 10.289 2.998 -10.979 1.00 63.19 194 GLY A CA 1
ATOM 1502 C C . GLY A 1 194 ? 9.751 4.342 -10.488 1.00 63.19 194 GLY A C 1
ATOM 1503 O O . GLY A 1 194 ? 10.177 4.789 -9.434 1.00 63.19 194 GLY A O 1
ATOM 1504 N N . GLN A 1 195 ? 8.885 5.001 -11.265 1.00 80.50 195 GLN A N 1
ATOM 1505 C CA . GLN A 1 195 ? 8.240 6.266 -10.913 1.00 80.50 195 GLN A CA 1
ATOM 1506 C C . GLN A 1 195 ? 6.791 6.040 -10.470 1.00 80.50 195 GLN A C 1
ATOM 1508 O O . GLN A 1 195 ? 5.897 5.822 -11.286 1.00 80.50 195 GLN A O 1
ATOM 1513 N N . VAL A 1 196 ? 6.560 6.096 -9.163 1.00 88.94 196 VAL A N 1
ATOM 1514 C CA . VAL A 1 196 ? 5.242 5.977 -8.539 1.00 88.94 196 VAL A CA 1
ATOM 1515 C C . VAL A 1 196 ? 4.476 7.292 -8.684 1.00 88.94 196 VAL A C 1
ATOM 1517 O O . VAL A 1 196 ? 5.010 8.373 -8.427 1.00 88.94 196 VAL A O 1
ATOM 1520 N N . ASN A 1 197 ? 3.204 7.194 -9.080 1.00 91.31 197 ASN A N 1
ATOM 1521 C CA . ASN A 1 197 ? 2.255 8.303 -9.072 1.00 91.31 197 ASN A CA 1
ATOM 1522 C C . ASN A 1 197 ? 1.536 8.346 -7.715 1.00 91.31 197 ASN A C 1
ATOM 1524 O O . ASN A 1 197 ? 0.859 7.389 -7.347 1.00 91.31 197 ASN A O 1
ATOM 1528 N N . CYS A 1 198 ? 1.666 9.463 -6.995 1.00 91.31 198 CYS A N 1
ATOM 1529 C CA . CYS A 1 198 ? 1.105 9.637 -5.651 1.00 91.31 198 CYS A CA 1
ATOM 1530 C C . CYS A 1 198 ? -0.426 9.473 -5.603 1.00 91.31 198 CYS A C 1
ATOM 1532 O O . CYS A 1 198 ? -0.934 8.811 -4.702 1.00 91.31 198 CYS A O 1
ATOM 1534 N N . SER A 1 199 ? -1.161 10.017 -6.583 1.00 90.69 199 SER A N 1
ATOM 1535 C CA . SER A 1 199 ? -2.627 9.892 -6.644 1.00 90.69 199 SER A CA 1
ATOM 1536 C C . SER A 1 199 ? -3.035 8.437 -6.835 1.00 90.69 199 SER A C 1
ATOM 1538 O O . SER A 1 199 ? -3.830 7.920 -6.066 1.00 90.69 199 SER A O 1
ATOM 1540 N N . PHE A 1 200 ? -2.416 7.746 -7.792 1.00 91.56 200 PHE A N 1
ATOM 1541 C CA . PHE A 1 200 ? -2.722 6.340 -8.046 1.00 91.56 200 PHE A CA 1
ATOM 1542 C C . PHE A 1 200 ? -2.365 5.440 -6.853 1.00 91.56 200 PHE A C 1
ATOM 1544 O O . PHE A 1 200 ? -3.128 4.547 -6.501 1.00 91.56 200 PHE A O 1
ATOM 1551 N N . ALA A 1 201 ? -1.229 5.691 -6.193 1.00 92.44 201 ALA A N 1
ATOM 1552 C CA . ALA A 1 201 ? -0.858 4.978 -4.971 1.00 92.44 201 ALA A CA 1
ATOM 1553 C C . ALA A 1 201 ? -1.885 5.192 -3.850 1.00 92.44 201 ALA A C 1
ATOM 1555 O O . ALA A 1 201 ? -2.220 4.257 -3.124 1.00 92.44 201 ALA A O 1
ATOM 1556 N N . THR A 1 202 ? -2.386 6.423 -3.737 1.00 89.94 202 THR A N 1
ATOM 1557 C CA . THR A 1 202 ? -3.423 6.810 -2.779 1.00 89.94 202 THR A CA 1
ATOM 1558 C C . THR A 1 202 ? -4.725 6.061 -3.052 1.00 89.94 202 THR A C 1
ATOM 1560 O O . THR A 1 202 ? -5.257 5.435 -2.138 1.00 89.94 202 THR A O 1
ATOM 1563 N N . ASP A 1 203 ? -5.182 6.046 -4.305 1.00 88.62 203 ASP A N 1
ATOM 1564 C CA . ASP A 1 203 ? -6.398 5.338 -4.716 1.00 88.62 203 ASP A CA 1
ATOM 1565 C C . ASP A 1 203 ? -6.281 3.835 -4.418 1.00 88.62 203 ASP A C 1
ATOM 1567 O O . ASP A 1 203 ? -7.136 3.262 -3.752 1.00 88.62 203 ASP A O 1
ATOM 1571 N N . VAL A 1 204 ? -5.164 3.198 -4.794 1.00 90.94 204 VAL A N 1
ATOM 1572 C CA . VAL A 1 204 ? -4.940 1.764 -4.535 1.00 90.94 204 VAL A CA 1
ATOM 1573 C C . VAL A 1 204 ? -4.939 1.441 -3.038 1.00 90.94 204 VAL A C 1
ATOM 1575 O O . VAL A 1 204 ? -5.523 0.432 -2.638 1.00 90.94 204 VAL A O 1
ATOM 1578 N N . PHE A 1 205 ? -4.302 2.267 -2.203 1.00 89.81 205 PHE A N 1
ATOM 1579 C CA . PHE A 1 205 ? -4.302 2.071 -0.750 1.00 89.81 205 PHE A CA 1
ATOM 1580 C C . PHE A 1 205 ? -5.727 2.094 -0.185 1.00 89.81 205 PHE A C 1
ATOM 1582 O O . PHE A 1 205 ? -6.106 1.211 0.586 1.00 89.81 205 PHE A O 1
ATOM 1589 N N . PHE A 1 206 ? -6.525 3.080 -0.593 1.00 82.31 206 PHE A N 1
ATOM 1590 C CA . PHE A 1 206 ? -7.876 3.263 -0.079 1.00 82.31 206 PHE A CA 1
ATOM 1591 C C . PHE A 1 206 ? -8.907 2.318 -0.699 1.00 82.31 206 PHE A C 1
ATOM 1593 O O . PHE A 1 206 ? -9.826 1.911 -0.004 1.00 82.31 206 PHE A O 1
ATOM 1600 N N . ASP A 1 207 ? -8.756 1.874 -1.939 1.00 83.12 207 ASP A N 1
ATOM 1601 C CA . ASP A 1 207 ? -9.757 1.001 -2.564 1.00 83.12 207 ASP A CA 1
ATOM 1602 C C . ASP A 1 207 ? -9.653 -0.462 -2.109 1.00 83.12 207 ASP A C 1
ATOM 1604 O O . ASP A 1 207 ? -10.630 -1.202 -2.183 1.00 83.12 207 ASP A O 1
ATOM 1608 N N . ASN A 1 208 ? -8.490 -0.894 -1.606 1.00 82.50 208 ASN A N 1
ATOM 1609 C CA . ASN A 1 208 ? -8.214 -2.316 -1.363 1.00 82.50 208 ASN A CA 1
ATOM 1610 C C . ASN A 1 208 ? -8.103 -2.710 0.124 1.00 82.50 208 ASN A C 1
ATOM 1612 O O . ASN A 1 208 ? -7.922 -3.886 0.441 1.00 82.50 208 ASN A O 1
ATOM 1616 N N . HIS A 1 209 ? -8.188 -1.759 1.059 1.00 80.75 209 HIS A N 1
ATOM 1617 C CA . HIS A 1 209 ? -7.984 -2.044 2.486 1.00 80.75 209 HIS A CA 1
ATOM 1618 C C . HIS A 1 209 ? -9.077 -2.946 3.095 1.00 80.75 209 HIS A C 1
ATOM 1620 O O . HIS A 1 209 ? -8.761 -3.795 3.927 1.00 80.75 209 HIS A O 1
ATOM 1626 N N . VAL A 1 210 ? -10.339 -2.814 2.659 1.00 80.81 210 VAL A N 1
ATOM 1627 C CA . VAL A 1 210 ? -11.471 -3.610 3.178 1.00 80.81 210 VAL A CA 1
ATOM 1628 C C . VAL A 1 210 ? -11.278 -5.098 2.899 1.00 80.81 210 VAL A C 1
ATOM 1630 O O . VAL A 1 210 ? -11.457 -5.925 3.795 1.00 80.81 210 VAL A O 1
ATOM 1633 N N . ASP A 1 211 ? -10.835 -5.446 1.691 1.00 85.69 211 ASP A N 1
ATOM 1634 C CA . ASP A 1 211 ? -10.558 -6.836 1.331 1.00 85.69 211 ASP A CA 1
ATOM 1635 C C . ASP A 1 211 ? -9.471 -7.437 2.221 1.00 85.69 211 ASP A C 1
ATOM 1637 O O . ASP A 1 211 ? -9.596 -8.593 2.613 1.00 85.69 211 ASP A O 1
ATOM 1641 N N . CYS A 1 212 ? -8.460 -6.661 2.622 1.00 90.88 212 CYS A N 1
ATOM 1642 C CA . CYS A 1 212 ? -7.447 -7.114 3.576 1.00 90.88 212 CYS A CA 1
ATOM 1643 C C . CYS A 1 212 ? -8.003 -7.344 4.990 1.00 90.88 212 CYS A C 1
ATOM 1645 O O . CYS A 1 212 ? -7.437 -8.133 5.743 1.00 90.88 212 CYS A O 1
ATOM 1647 N N . TYR A 1 213 ? -9.089 -6.669 5.378 1.00 87.88 213 TYR A N 1
ATOM 1648 C CA . TYR A 1 213 ? -9.733 -6.883 6.678 1.00 87.88 213 TYR A CA 1
ATOM 1649 C C . TYR A 1 213 ? -10.580 -8.151 6.677 1.00 87.88 213 TYR A C 1
ATOM 1651 O O . TYR A 1 213 ? -10.666 -8.839 7.695 1.00 87.88 213 TYR A O 1
ATOM 1659 N N . LEU A 1 214 ? -11.223 -8.445 5.547 1.00 86.12 214 LEU A N 1
ATOM 1660 C CA . LEU A 1 214 ? -12.175 -9.543 5.399 1.00 86.12 214 LEU A CA 1
ATOM 1661 C C . LEU A 1 214 ? -11.525 -10.839 4.912 1.00 86.12 214 LEU A C 1
ATOM 1663 O O . LEU A 1 214 ? -11.984 -11.927 5.256 1.00 86.12 214 LEU A O 1
ATOM 1667 N N . SER A 1 215 ? -10.457 -10.730 4.133 1.00 85.12 215 SER A N 1
ATOM 1668 C CA . SER A 1 215 ? -9.741 -11.852 3.538 1.00 85.12 215 SER A CA 1
ATOM 1669 C C . SER A 1 215 ? -8.468 -12.094 4.326 1.00 85.12 215 SER A C 1
ATOM 1671 O O . SER A 1 215 ? -7.721 -11.163 4.585 1.00 85.12 215 SER A O 1
ATOM 1673 N N . GLY A 1 216 ? -8.207 -13.339 4.714 1.00 86.31 216 GLY A N 1
ATOM 1674 C CA . GLY A 1 216 ? -7.011 -13.681 5.474 1.00 86.31 216 GLY A CA 1
ATOM 1675 C C . GLY A 1 216 ? -7.165 -14.975 6.269 1.00 86.31 216 GLY A C 1
ATOM 1676 O O . GLY A 1 216 ? -8.224 -15.602 6.240 1.00 86.31 216 GLY A O 1
ATOM 1677 N N . PRO A 1 217 ? -6.117 -15.396 6.998 1.00 87.69 217 PRO A N 1
ATOM 1678 C CA . PRO A 1 217 ? -6.194 -16.546 7.903 1.00 87.69 217 PRO A CA 1
ATOM 1679 C C . PRO A 1 217 ? -7.161 -16.304 9.072 1.00 87.69 217 PRO A C 1
ATOM 1681 O O . PRO A 1 217 ? -7.661 -17.249 9.674 1.00 87.69 217 PRO A O 1
ATOM 1684 N N . VAL A 1 218 ? -7.398 -15.033 9.390 1.00 90.38 218 VAL A N 1
ATOM 1685 C CA . VAL A 1 218 ? -8.394 -14.539 10.331 1.00 90.38 218 VAL A CA 1
ATOM 1686 C C . VAL A 1 218 ? -9.017 -13.330 9.649 1.00 90.38 218 VAL A C 1
ATOM 1688 O O . VAL A 1 218 ? -8.286 -12.421 9.266 1.00 90.38 218 VAL A O 1
ATOM 1691 N N . SER A 1 219 ? -10.332 -13.333 9.464 1.00 89.25 219 SER A N 1
ATOM 1692 C CA . SER A 1 219 ? -11.075 -12.164 8.997 1.00 89.25 219 SER A CA 1
ATOM 1693 C C . SER A 1 219 ? -11.502 -11.312 10.187 1.00 89.25 219 SER A C 1
ATOM 1695 O O . SER A 1 219 ? -11.669 -11.834 11.290 1.00 89.25 219 SER A O 1
ATOM 1697 N N . PHE A 1 220 ? -11.767 -10.027 9.953 1.00 85.19 220 PHE A N 1
ATOM 1698 C CA . PHE A 1 220 ? -12.310 -9.131 10.971 1.00 85.19 220 PHE A CA 1
ATOM 1699 C C . PHE A 1 220 ? -13.583 -9.715 11.599 1.00 85.19 220 PHE A C 1
ATOM 1701 O O . PHE A 1 220 ? -13.701 -9.719 12.815 1.00 85.19 220 PHE A O 1
ATOM 1708 N N . CYS A 1 221 ? -14.475 -10.315 10.795 1.00 80.38 221 CYS A N 1
ATOM 1709 C CA . CYS A 1 221 ? -15.720 -10.931 11.277 1.00 80.38 221 CYS A CA 1
ATOM 1710 C C . CYS A 1 221 ? -15.528 -12.121 12.233 1.00 80.38 221 CYS A C 1
ATOM 1712 O O . CYS A 1 221 ? -16.467 -12.495 12.924 1.00 80.38 221 CYS A O 1
ATOM 1714 N N . ASN A 1 222 ? -14.347 -12.742 12.240 1.00 83.06 222 ASN A N 1
ATOM 1715 C CA . ASN A 1 222 ? -14.045 -13.922 13.053 1.00 83.06 222 ASN A CA 1
ATOM 1716 C C . ASN A 1 222 ? -13.111 -13.590 14.227 1.00 83.06 222 ASN A C 1
ATOM 1718 O O . ASN A 1 222 ? -12.521 -14.497 14.816 1.00 83.06 222 ASN A O 1
ATOM 1722 N N . LEU A 1 223 ? -12.921 -12.303 14.524 1.00 83.38 223 LEU A N 1
ATOM 1723 C CA . LEU A 1 223 ? -12.191 -11.856 15.701 1.00 83.38 223 LEU A CA 1
ATOM 1724 C C . LEU A 1 223 ? -13.052 -11.969 16.966 1.00 83.38 223 LEU A C 1
ATOM 1726 O O . LEU A 1 223 ? -14.274 -11.837 16.894 1.00 83.38 223 LEU A O 1
ATOM 1730 N N . PRO A 1 224 ? -12.434 -12.131 18.146 1.00 81.06 224 PRO A N 1
ATOM 1731 C CA . PRO A 1 224 ? -13.129 -11.902 19.403 1.00 81.06 224 PRO A CA 1
ATOM 1732 C C . PRO A 1 224 ? -13.669 -10.470 19.439 1.00 81.06 224 PRO A C 1
ATOM 1734 O O . PRO A 1 224 ? -12.976 -9.532 19.041 1.00 81.06 224 PRO A O 1
ATOM 1737 N N . TYR A 1 225 ? -14.870 -10.272 19.976 1.00 73.56 225 TYR A N 1
ATOM 1738 C CA . TYR A 1 225 ? -15.481 -8.939 20.027 1.00 73.56 225 TYR A CA 1
ATOM 1739 C C . TYR A 1 225 ? -14.646 -7.902 20.780 1.00 73.56 225 TYR A C 1
ATOM 1741 O O . TYR A 1 225 ? -14.665 -6.731 20.414 1.00 73.56 225 TYR A O 1
ATOM 1749 N N . LEU A 1 226 ? -13.875 -8.317 21.791 1.00 74.94 226 LEU A N 1
ATOM 1750 C CA . LEU A 1 226 ? -12.932 -7.416 22.458 1.00 74.94 226 LEU A CA 1
ATOM 1751 C C . LEU A 1 226 ? -11.859 -6.892 21.501 1.00 74.94 226 LEU A C 1
ATOM 1753 O O . LEU A 1 226 ? -11.570 -5.701 21.521 1.00 74.94 226 LEU A O 1
ATOM 1757 N N . ASP A 1 227 ? -11.316 -7.746 20.630 1.00 83.38 227 ASP A N 1
ATOM 1758 C CA . ASP A 1 227 ? -10.353 -7.313 19.616 1.00 83.38 227 ASP A CA 1
ATOM 1759 C C . ASP A 1 227 ? -11.033 -6.385 18.605 1.00 83.38 227 ASP A C 1
ATOM 1761 O O . ASP A 1 227 ? -10.503 -5.315 18.318 1.00 83.38 227 ASP A O 1
ATOM 1765 N N . MET A 1 228 ? -12.223 -6.751 18.104 1.00 79.19 228 MET A N 1
ATOM 1766 C CA . MET A 1 228 ? -13.001 -5.898 17.191 1.00 79.19 228 MET A CA 1
ATOM 1767 C C . MET A 1 228 ? -13.261 -4.518 17.801 1.00 79.19 228 MET A C 1
ATOM 1769 O O . MET A 1 228 ? -13.093 -3.504 17.131 1.00 79.19 228 MET A O 1
ATOM 1773 N N . GLY A 1 229 ? -13.649 -4.480 19.076 1.00 72.50 229 GLY A N 1
ATOM 1774 C CA . GLY A 1 229 ? -13.901 -3.261 19.826 1.00 72.50 229 GLY A CA 1
ATOM 1775 C C . GLY A 1 229 ? -12.652 -2.397 19.969 1.00 72.50 229 GLY A C 1
ATOM 1776 O O . GLY A 1 229 ? -12.705 -1.211 19.652 1.00 72.50 229 GLY A O 1
ATOM 1777 N N . SER A 1 230 ? -11.521 -2.980 20.377 1.00 77.88 230 SER A N 1
ATOM 1778 C CA . SER A 1 230 ? -10.237 -2.269 20.458 1.00 77.88 230 SER A CA 1
ATOM 1779 C C . SER A 1 230 ? -9.796 -1.736 19.092 1.00 77.88 230 SER A C 1
ATOM 1781 O O . SER A 1 230 ? -9.384 -0.585 18.983 1.00 77.88 230 SER A O 1
ATOM 1783 N N . ILE A 1 231 ? -9.966 -2.520 18.021 1.00 78.31 231 ILE A N 1
ATOM 1784 C CA . ILE A 1 231 ? -9.687 -2.088 16.643 1.00 78.31 231 ILE A CA 1
ATOM 1785 C C . ILE A 1 231 ? -10.602 -0.935 16.224 1.00 78.31 231 ILE A C 1
ATOM 1787 O O . ILE A 1 231 ? -10.137 -0.001 15.586 1.00 78.31 231 ILE A O 1
ATOM 1791 N N . VAL A 1 232 ? -11.887 -0.958 16.574 1.00 71.69 232 VAL A N 1
ATOM 1792 C CA . VAL A 1 232 ? -12.816 0.126 16.220 1.00 71.69 232 VAL A CA 1
ATOM 1793 C C . VAL A 1 232 ? -12.568 1.385 17.043 1.00 71.69 232 VAL A C 1
ATOM 1795 O O . VAL A 1 232 ? -12.646 2.480 16.495 1.00 71.69 232 VAL A O 1
ATOM 1798 N N . LYS A 1 233 ? -12.246 1.250 18.331 1.00 68.69 233 LYS A N 1
ATOM 1799 C CA . LYS A 1 233 ? -11.956 2.374 19.226 1.00 68.69 233 LYS A CA 1
ATOM 1800 C C . LYS A 1 233 ? -10.618 3.029 18.888 1.00 68.69 233 LYS A C 1
ATOM 1802 O O . LYS A 1 233 ? -10.574 4.210 18.555 1.00 68.69 233 LYS A O 1
ATOM 1807 N N . ASP A 1 234 ? -9.535 2.268 18.993 1.00 64.75 234 ASP A N 1
ATOM 1808 C CA . ASP A 1 234 ? -8.169 2.789 18.883 1.00 64.75 234 ASP A CA 1
ATOM 1809 C C . ASP A 1 234 ? -7.723 2.867 17.421 1.00 64.75 234 ASP A C 1
ATOM 1811 O O . ASP A 1 234 ? -6.906 3.705 17.045 1.00 64.75 234 ASP A O 1
ATOM 1815 N N . GLY A 1 235 ? -8.329 2.041 16.569 1.00 58.72 235 GLY A N 1
ATOM 1816 C CA . GLY A 1 235 ? -8.237 2.129 15.122 1.00 58.72 235 GLY A CA 1
ATOM 1817 C C . GLY A 1 235 ? -9.395 2.894 14.492 1.00 58.72 235 GLY A C 1
ATOM 1818 O O . GLY A 1 235 ? -9.628 2.752 13.297 1.00 58.72 235 GLY A O 1
ATOM 1819 N N . ALA A 1 236 ? -10.111 3.748 15.228 1.00 55.81 236 ALA A N 1
ATOM 1820 C CA . ALA A 1 236 ? -11.105 4.625 14.619 1.00 55.81 236 ALA A CA 1
ATOM 1821 C C . ALA A 1 236 ? -10.480 5.452 13.483 1.00 55.81 236 ALA A C 1
ATOM 1823 O O . ALA A 1 236 ? -11.024 5.573 12.398 1.00 55.81 236 ALA A O 1
ATOM 1824 N N . SER A 1 237 ? -9.263 5.954 13.660 1.00 54.72 237 SER A N 1
ATOM 1825 C CA . SER A 1 237 ? -8.531 6.603 12.573 1.00 54.72 237 SER A CA 1
ATOM 1826 C C . SER A 1 237 ? -8.125 5.606 11.467 1.00 54.72 237 SER A C 1
ATOM 1828 O O . SER A 1 237 ? -8.047 6.001 10.304 1.00 54.72 237 SER A O 1
ATOM 1830 N N . ILE A 1 238 ? -7.852 4.341 11.805 1.00 54.34 238 ILE A N 1
ATOM 1831 C CA . ILE A 1 238 ? -7.507 3.233 10.893 1.00 54.34 238 ILE A CA 1
ATOM 1832 C C . ILE A 1 238 ? -8.690 2.852 9.984 1.00 54.34 238 ILE A C 1
ATOM 1834 O O . ILE A 1 238 ? -8.499 2.605 8.793 1.00 54.34 238 ILE A O 1
ATOM 1838 N N . LEU A 1 239 ? -9.907 2.828 10.530 1.00 52.47 239 LEU A N 1
ATOM 1839 C CA . LEU A 1 239 ? -11.148 2.483 9.831 1.00 52.47 239 LEU A CA 1
ATOM 1840 C C . LEU A 1 239 ? -11.869 3.711 9.244 1.00 52.47 239 LEU A C 1
ATOM 1842 O O . LEU A 1 239 ? -12.573 3.583 8.246 1.00 52.47 239 LEU A O 1
ATOM 1846 N N . PHE A 1 240 ? -11.693 4.891 9.849 1.00 51.75 240 PHE A N 1
ATOM 1847 C CA . PHE A 1 240 ? -12.494 6.109 9.627 1.00 51.75 240 PHE A CA 1
ATOM 1848 C C . PHE A 1 240 ? -11.646 7.349 9.276 1.00 51.75 240 PHE A C 1
ATOM 1850 O O . PHE A 1 240 ? -12.059 8.478 9.542 1.00 51.75 240 PHE A O 1
ATOM 1857 N N . SER A 1 241 ? -10.445 7.162 8.711 1.00 49.16 241 SER A N 1
ATOM 1858 C CA . SER A 1 241 ? -9.489 8.236 8.379 1.00 49.16 241 SER A CA 1
ATOM 1859 C C . SER A 1 241 ? -10.144 9.515 7.821 1.00 49.16 241 SER A C 1
ATOM 1861 O O . SER A 1 241 ? -10.915 9.483 6.864 1.00 49.16 241 SER A O 1
ATOM 1863 N N . LYS A 1 242 ? -9.729 10.658 8.388 1.00 38.19 242 LYS A N 1
ATOM 1864 C CA . LYS A 1 242 ? -10.125 12.062 8.131 1.00 38.19 242 LYS A CA 1
ATOM 1865 C C . LYS A 1 242 ? -10.088 12.519 6.660 1.00 38.19 242 LYS A C 1
ATOM 1867 O O . LYS A 1 242 ? -10.591 13.594 6.347 1.00 38.19 242 LYS A O 1
ATOM 1872 N N . TYR A 1 243 ? -9.487 11.734 5.771 1.00 41.19 243 TYR A N 1
ATOM 1873 C CA . TYR A 1 243 ? -9.412 12.016 4.334 1.00 41.19 243 TYR A CA 1
ATOM 1874 C C . TYR A 1 243 ? -10.555 11.388 3.525 1.00 41.19 243 TYR A C 1
ATOM 1876 O O . TYR A 1 243 ? -10.648 11.623 2.322 1.00 41.19 243 TYR A O 1
ATOM 1884 N N . TYR A 1 244 ? -11.447 10.634 4.172 1.00 40.06 244 TYR A N 1
ATOM 1885 C CA . TYR A 1 244 ? -12.660 10.140 3.541 1.00 40.06 244 TYR A CA 1
ATOM 1886 C C . TYR A 1 244 ? -13.746 11.205 3.496 1.00 40.06 244 TYR A C 1
ATOM 1888 O O . TYR A 1 244 ? -14.081 11.833 4.498 1.00 40.06 244 TYR A O 1
ATOM 1896 N N . TYR A 1 245 ? -14.367 11.317 2.326 1.00 32.12 245 TYR A N 1
ATOM 1897 C CA . TYR A 1 245 ? -15.626 12.034 2.174 1.00 32.12 245 TYR A CA 1
ATOM 1898 C C . TYR A 1 245 ? -16.821 11.271 2.774 1.00 32.12 245 TYR A C 1
ATOM 1900 O O . TYR A 1 245 ? -17.888 11.850 2.848 1.00 32.12 245 TYR A O 1
ATOM 1908 N N . GLU A 1 246 ? -16.673 10.019 3.237 1.00 37.50 246 GLU A N 1
ATOM 1909 C CA . GLU A 1 246 ? -17.747 9.250 3.894 1.00 37.50 246 GLU A CA 1
ATOM 1910 C C . GLU A 1 246 ? -17.173 8.132 4.809 1.00 37.50 246 GLU A C 1
ATOM 1912 O O . GLU A 1 246 ? -17.088 6.977 4.378 1.00 37.50 246 GLU A O 1
ATOM 1917 N N . PRO A 1 247 ? -16.797 8.402 6.078 1.00 43.00 247 PRO A N 1
ATOM 1918 C CA . PRO A 1 247 ? -16.439 7.361 7.066 1.00 43.00 247 PRO A CA 1
ATOM 1919 C C . PRO A 1 247 ? -17.522 6.273 7.240 1.00 43.00 247 PRO A C 1
ATOM 1921 O O . PRO A 1 247 ? -17.248 5.170 7.712 1.00 43.00 247 PRO A O 1
ATOM 1924 N N . PHE A 1 248 ? -18.747 6.550 6.787 1.00 44.88 248 PHE A N 1
ATOM 1925 C CA . PHE A 1 248 ? -19.870 5.621 6.777 1.00 44.88 248 PHE A CA 1
ATOM 1926 C C . PHE A 1 248 ? -19.722 4.451 5.795 1.00 44.88 248 PHE A C 1
ATOM 1928 O O . PHE A 1 248 ? -20.337 3.417 6.036 1.00 44.88 248 PHE A O 1
ATOM 1935 N N . LYS A 1 249 ? -18.930 4.548 4.714 1.00 51.91 249 LYS A N 1
ATOM 1936 C CA . LYS A 1 249 ? -18.862 3.479 3.695 1.00 51.91 249 LYS A CA 1
ATOM 1937 C C . LYS A 1 249 ? -18.158 2.220 4.213 1.00 51.91 249 LYS A C 1
ATOM 1939 O O . LYS A 1 249 ? -18.734 1.141 4.129 1.00 51.91 249 LYS A O 1
ATOM 1944 N N . THR A 1 250 ? -16.973 2.360 4.807 1.00 53.59 250 THR A N 1
ATOM 1945 C CA . THR A 1 250 ? -16.220 1.231 5.383 1.00 53.59 250 THR A CA 1
ATOM 1946 C C . THR A 1 250 ? -16.981 0.591 6.546 1.00 53.59 250 THR A C 1
ATOM 1948 O O . THR A 1 250 ? -17.058 -0.632 6.634 1.00 53.59 250 THR A O 1
ATOM 1951 N N . LEU A 1 251 ? -17.629 1.400 7.397 1.00 54.06 251 LEU A N 1
ATOM 1952 C CA . LEU A 1 251 ? -18.488 0.899 8.474 1.00 54.06 251 LEU A CA 1
ATOM 1953 C C . LEU A 1 251 ? -19.707 0.149 7.926 1.00 54.06 251 LEU A C 1
ATOM 1955 O O . LEU A 1 251 ? -20.047 -0.920 8.422 1.00 54.06 251 LEU A O 1
ATOM 1959 N N . LEU A 1 252 ? -20.365 0.683 6.898 1.00 55.06 252 LEU A N 1
ATOM 1960 C CA . LEU A 1 252 ? -21.499 0.042 6.239 1.00 55.06 252 LEU A CA 1
ATOM 1961 C C . LEU A 1 252 ? -21.092 -1.270 5.557 1.00 55.06 252 LEU A C 1
ATOM 1963 O O . LEU A 1 252 ? -21.850 -2.230 5.590 1.00 55.06 252 LEU A O 1
ATOM 1967 N N . GLU A 1 253 ? -19.908 -1.336 4.952 1.00 61.28 253 GLU A N 1
ATOM 1968 C CA . GLU A 1 253 ? -19.396 -2.549 4.310 1.00 61.28 253 GLU A CA 1
ATOM 1969 C C . GLU A 1 253 ? -18.999 -3.614 5.340 1.00 61.28 253 GLU A C 1
ATOM 1971 O O . GLU A 1 253 ? -19.423 -4.761 5.207 1.00 61.28 253 GLU A O 1
ATOM 1976 N N . LEU A 1 254 ? -18.294 -3.242 6.414 1.00 63.47 254 LEU A N 1
ATOM 1977 C CA . LEU A 1 254 ? -17.945 -4.163 7.503 1.00 63.47 254 LEU A CA 1
ATOM 1978 C C . LEU A 1 254 ? -19.176 -4.618 8.299 1.00 63.47 254 LEU A C 1
ATOM 1980 O O . LEU A 1 254 ? -19.312 -5.806 8.582 1.00 63.47 254 LEU A O 1
ATOM 1984 N N . SER A 1 255 ? -20.105 -3.713 8.622 1.00 58.47 255 SER A N 1
ATOM 1985 C CA . SER A 1 255 ? -21.355 -4.064 9.319 1.00 58.47 255 SER A CA 1
ATOM 1986 C C . SER A 1 255 ? -22.235 -4.990 8.478 1.00 58.47 255 SER A C 1
ATOM 1988 O O . SER A 1 255 ? -22.743 -5.982 9.001 1.00 58.47 255 SER A O 1
ATOM 1990 N N . ARG A 1 256 ? -22.353 -4.741 7.163 1.00 59.59 256 ARG A N 1
ATOM 1991 C CA . ARG A 1 256 ? -23.035 -5.653 6.227 1.00 59.59 256 ARG A CA 1
ATOM 1992 C C . ARG A 1 256 ? -22.339 -7.008 6.120 1.00 59.59 256 ARG A C 1
ATOM 1994 O O . ARG A 1 256 ? -23.025 -8.008 5.932 1.00 59.59 256 ARG A O 1
ATOM 2001 N N . ALA A 1 257 ? -21.010 -7.042 6.206 1.00 60.34 257 ALA A N 1
ATOM 2002 C CA . ALA A 1 257 ? -20.227 -8.265 6.055 1.00 60.34 257 ALA A CA 1
ATOM 2003 C C . ALA A 1 257 ? -20.192 -9.134 7.324 1.00 60.34 257 ALA A C 1
ATOM 2005 O O . ALA A 1 257 ? -20.169 -10.357 7.208 1.00 60.34 257 ALA A O 1
ATOM 2006 N N . CYS A 1 258 ? -20.182 -8.529 8.516 1.00 63.38 258 CYS A N 1
ATOM 2007 C CA . CYS A 1 258 ? -19.832 -9.230 9.754 1.00 63.38 258 CYS A CA 1
ATOM 2008 C C . CYS A 1 258 ? -20.951 -9.328 10.807 1.00 63.38 258 CYS A C 1
ATOM 2010 O O . CYS A 1 258 ? -20.723 -9.968 11.826 1.00 63.38 258 CYS A O 1
ATOM 2012 N N . PHE A 1 259 ? -22.130 -8.722 10.599 1.00 58.19 259 PHE A N 1
ATOM 2013 C CA . PHE A 1 259 ? -23.221 -8.675 11.595 1.00 58.19 259 PHE A CA 1
ATOM 2014 C C . PHE A 1 259 ? -22.711 -8.292 13.004 1.00 58.19 259 PHE A C 1
ATOM 2016 O O . PHE A 1 259 ? -22.911 -9.006 13.985 1.00 58.19 259 PHE A O 1
ATOM 2023 N N . VAL A 1 260 ? -21.974 -7.180 13.085 1.00 57.16 260 VAL A N 1
ATOM 2024 C CA . VAL A 1 260 ? -21.441 -6.635 14.342 1.00 57.16 260 VAL A CA 1
ATOM 2025 C C . VAL A 1 260 ? -22.236 -5.384 14.692 1.00 57.16 260 VAL A C 1
ATOM 2027 O O . VAL A 1 260 ? -22.261 -4.433 13.909 1.00 57.16 260 VAL A O 1
ATOM 2030 N N . GLU A 1 261 ? -22.883 -5.391 15.856 1.00 57.34 261 GLU A N 1
ATOM 2031 C CA . GLU A 1 261 ? -23.590 -4.231 16.398 1.00 57.34 261 GLU A CA 1
ATOM 2032 C C . GLU A 1 261 ? -22.706 -3.523 17.424 1.00 57.34 261 GLU A C 1
ATOM 2034 O O . GLU A 1 261 ? -22.245 -4.121 18.397 1.00 57.34 261 GLU A O 1
ATOM 2039 N N . PHE A 1 262 ? -22.466 -2.237 17.189 1.00 58.75 262 PHE A N 1
ATOM 2040 C CA . PHE A 1 262 ? -21.820 -1.342 18.137 1.00 58.75 262 PHE A CA 1
ATOM 2041 C C . PHE A 1 262 ? -22.885 -0.439 18.736 1.00 58.75 262 PHE A C 1
ATOM 2043 O O . PHE A 1 262 ? -23.679 0.134 17.987 1.00 58.75 262 PHE A O 1
ATOM 2050 N N . ALA A 1 263 ? -22.887 -0.299 20.059 1.00 63.97 263 ALA A N 1
ATOM 2051 C CA . ALA A 1 263 ? -23.793 0.616 20.731 1.00 63.97 263 ALA A CA 1
ATOM 2052 C C . ALA A 1 263 ? -23.039 1.785 21.365 1.00 63.97 263 ALA A C 1
ATOM 2054 O O . ALA A 1 263 ? -21.961 1.612 21.939 1.00 63.97 263 ALA A O 1
ATOM 2055 N N . GLU A 1 264 ? -23.617 2.975 21.255 1.00 62.34 264 GLU A N 1
ATOM 2056 C CA . GLU A 1 264 ? -23.096 4.194 21.865 1.00 62.34 264 GLU A CA 1
ATOM 2057 C C . GLU A 1 264 ? -23.876 4.498 23.143 1.00 62.34 264 GLU A C 1
ATOM 2059 O O . GLU A 1 264 ? -25.106 4.576 23.120 1.00 62.34 264 GLU A O 1
ATOM 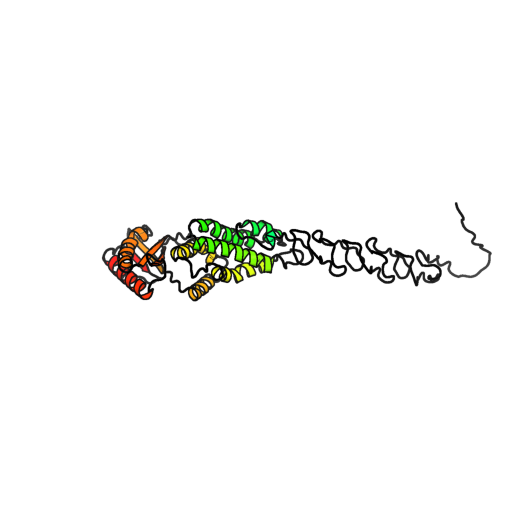2064 N N . LEU A 1 265 ? -23.160 4.696 24.250 1.00 67.75 265 LEU A N 1
ATOM 2065 C CA . LEU A 1 265 ? -23.730 5.180 25.503 1.00 67.75 265 LEU A CA 1
ATOM 2066 C C . LEU A 1 265 ? -23.087 6.515 25.869 1.00 67.75 265 LEU A C 1
ATOM 2068 O O . LEU A 1 265 ? -21.872 6.594 26.059 1.00 67.75 265 LEU A O 1
ATOM 2072 N N . GLU A 1 266 ? -23.917 7.540 26.010 1.00 70.12 266 GLU A N 1
ATOM 2073 C CA . GLU A 1 266 ? -23.532 8.868 26.480 1.00 70.12 266 GLU A CA 1
ATOM 2074 C C . GLU A 1 266 ? -24.178 9.125 27.843 1.00 70.12 266 GLU A C 1
ATOM 2076 O O . GLU A 1 266 ? -25.371 8.879 28.039 1.00 70.12 266 GLU A O 1
ATOM 2081 N N . MET A 1 267 ? -23.392 9.638 28.790 1.00 72.19 267 MET A N 1
ATOM 2082 C CA . MET A 1 267 ? -23.880 10.030 30.110 1.00 72.19 267 MET A CA 1
ATOM 2083 C C . MET A 1 267 ? -23.525 11.478 30.422 1.00 72.19 267 MET A C 1
ATOM 2085 O O . MET A 1 267 ? -22.384 11.906 30.260 1.00 72.19 267 MET A O 1
ATOM 2089 N N . LEU A 1 268 ? -24.510 12.213 30.934 1.00 73.56 268 LEU A N 1
ATOM 2090 C CA . LEU A 1 268 ? -24.365 13.581 31.415 1.00 73.56 268 LEU A CA 1
ATOM 2091 C C . LEU A 1 268 ? -24.901 13.680 32.840 1.00 73.56 268 LEU A C 1
ATOM 2093 O O . LEU A 1 268 ? -25.969 13.148 33.144 1.00 73.56 268 LEU A O 1
ATOM 2097 N N . LYS A 1 269 ? -24.201 14.407 33.708 1.00 79.19 269 LYS A N 1
ATOM 2098 C CA . LYS A 1 269 ? -24.627 14.632 35.090 1.00 79.19 269 LYS A CA 1
ATOM 2099 C C . LYS A 1 269 ? -24.988 16.088 35.311 1.00 79.19 269 LYS A C 1
ATOM 2101 O O . LYS A 1 269 ? -24.268 16.983 34.890 1.00 79.19 269 LYS A O 1
ATOM 2106 N N . LEU A 1 270 ? -26.110 16.339 35.969 1.00 79.25 270 LEU A N 1
ATOM 2107 C CA . LEU A 1 270 ? -26.553 17.675 36.330 1.00 79.25 270 LEU A CA 1
ATOM 2108 C C . LEU A 1 270 ? -25.819 18.149 37.592 1.00 79.25 270 LEU A C 1
ATOM 2110 O O . LEU A 1 270 ? -26.086 17.666 38.692 1.00 79.25 270 LEU A O 1
ATOM 2114 N N . GLU A 1 271 ? -24.946 19.139 37.438 1.00 77.50 271 GLU A N 1
ATOM 2115 C CA . GLU A 1 271 ? -24.227 19.821 38.517 1.00 77.50 271 GLU A CA 1
ATOM 2116 C C . GLU A 1 271 ? -24.465 21.337 38.395 1.00 77.50 271 GLU A C 1
ATOM 2118 O O . GLU A 1 271 ? -24.318 21.929 37.327 1.00 77.50 271 GLU A O 1
ATOM 2123 N N . ASP A 1 272 ? -24.910 21.989 39.473 1.00 78.81 272 ASP A N 1
ATOM 2124 C CA . ASP A 1 272 ? -25.186 23.438 39.510 1.00 78.81 272 ASP A CA 1
ATOM 2125 C C . ASP A 1 272 ? -26.115 23.960 38.389 1.00 78.81 272 ASP A C 1
ATOM 2127 O O . ASP A 1 272 ? -25.975 25.076 37.879 1.00 78.81 272 ASP A O 1
ATOM 2131 N N . GLY A 1 273 ? -27.096 23.145 37.984 1.00 74.25 273 GLY A N 1
ATOM 2132 C CA . GLY A 1 273 ? -28.055 23.493 36.929 1.00 74.25 273 GLY A CA 1
ATOM 2133 C C . GLY A 1 273 ? -27.479 23.433 35.510 1.00 74.25 273 GLY A C 1
ATOM 2134 O O . GLY A 1 273 ? -28.126 23.899 34.570 1.00 74.25 273 GLY A O 1
ATOM 2135 N N . ARG A 1 274 ? -26.281 22.863 35.339 1.00 72.06 274 ARG A N 1
ATOM 2136 C CA . ARG A 1 274 ? -25.667 22.571 34.042 1.00 72.06 274 ARG A CA 1
ATOM 2137 C C . ARG A 1 274 ? -25.308 21.095 33.963 1.00 72.06 274 ARG A C 1
ATOM 2139 O O . ARG A 1 274 ? -24.907 20.492 34.946 1.00 72.06 274 ARG A O 1
ATOM 2146 N N . TYR A 1 275 ? -25.453 20.514 32.783 1.00 69.31 275 TYR A N 1
ATOM 2147 C CA . TYR A 1 275 ? -24.967 19.164 32.543 1.00 69.31 275 TYR A CA 1
ATOM 2148 C C . TYR A 1 275 ? -23.451 19.207 32.311 1.00 69.31 275 TYR A C 1
ATOM 2150 O O . TYR A 1 275 ? -22.981 19.987 31.479 1.00 69.31 275 TYR A O 1
ATOM 2158 N N . SER A 1 276 ? -22.697 18.418 33.072 1.00 64.06 276 SER A N 1
ATOM 2159 C CA . SER A 1 276 ? -21.244 18.274 32.996 1.00 64.06 276 SER A CA 1
ATOM 2160 C C . SER A 1 276 ? -20.858 16.807 32.765 1.00 64.06 276 SER A C 1
ATOM 2162 O O . SER A 1 276 ? -21.609 15.875 33.064 1.00 64.06 276 SER A O 1
ATOM 2164 N N . ILE A 1 277 ? -19.675 16.622 32.176 1.00 62.22 277 ILE A N 1
ATOM 2165 C CA . ILE A 1 277 ? -19.083 15.323 31.849 1.00 62.22 277 ILE A CA 1
ATOM 2166 C C . ILE A 1 277 ? -18.056 15.005 32.935 1.00 62.22 277 ILE A C 1
ATOM 2168 O O . ILE A 1 277 ? -16.859 15.213 32.746 1.00 62.22 277 ILE A O 1
ATOM 2172 N N . THR A 1 278 ? -18.522 14.653 34.131 1.00 53.78 278 THR A N 1
ATOM 2173 C CA . THR A 1 278 ? -17.635 14.474 35.293 1.00 53.78 278 THR A CA 1
ATOM 2174 C C . THR A 1 278 ? -17.409 13.019 35.681 1.00 53.78 278 THR A C 1
ATOM 2176 O O . THR A 1 278 ? -16.373 12.739 36.279 1.00 53.78 278 THR A O 1
ATOM 2179 N N . ASP A 1 279 ? -18.290 12.096 35.279 1.00 58.28 279 ASP A N 1
ATOM 2180 C CA . ASP A 1 279 ? -18.278 10.719 35.782 1.00 58.28 279 ASP A CA 1
ATOM 2181 C C . ASP A 1 279 ? -18.141 9.661 34.671 1.00 58.28 279 ASP A C 1
ATOM 2183 O O . ASP A 1 279 ? -18.764 9.745 33.611 1.00 58.28 279 ASP A O 1
ATOM 2187 N N . ASP A 1 280 ? -17.306 8.651 34.937 1.00 62.41 280 ASP A N 1
ATOM 2188 C CA . ASP A 1 280 ? -17.021 7.523 34.045 1.00 62.41 280 ASP A CA 1
ATOM 2189 C C . ASP A 1 280 ? -18.229 6.557 33.985 1.00 62.41 280 ASP A C 1
ATOM 2191 O O . ASP A 1 280 ? -18.629 6.020 35.035 1.00 62.41 280 ASP A O 1
ATOM 2195 N N . PRO A 1 281 ? -18.810 6.304 32.790 1.00 62.06 281 PRO A N 1
ATOM 2196 C CA . PRO A 1 281 ? -19.931 5.385 32.607 1.00 62.06 281 PRO A CA 1
ATOM 2197 C C . PRO A 1 281 ? -19.665 3.973 33.131 1.00 62.06 281 PRO A C 1
ATOM 2199 O O . PRO A 1 281 ? -20.584 3.352 33.675 1.00 62.06 281 PRO A O 1
ATOM 2202 N N . GLU A 1 282 ? -18.424 3.484 33.022 1.00 62.41 282 GLU A N 1
ATOM 2203 C CA . GLU A 1 282 ? -18.024 2.155 33.495 1.00 62.41 282 GLU A CA 1
ATOM 2204 C C . GLU A 1 282 ? -18.241 2.035 35.011 1.00 62.41 282 GLU A C 1
ATOM 2206 O O . GLU A 1 282 ? -18.824 1.064 35.504 1.00 62.41 282 GLU A O 1
ATOM 2211 N N . THR A 1 283 ? -17.853 3.075 35.752 1.00 63.28 283 THR A N 1
ATOM 2212 C CA . THR A 1 283 ? -17.989 3.124 37.215 1.00 63.28 283 THR A CA 1
ATOM 2213 C C . THR A 1 283 ? -19.402 3.473 37.692 1.00 63.28 283 THR A C 1
ATOM 2215 O O . THR A 1 283 ? -19.775 3.098 38.803 1.00 63.28 283 THR A O 1
ATOM 2218 N N . SER A 1 284 ? -20.204 4.139 36.855 1.00 74.19 284 SER A N 1
ATOM 2219 C CA . SER A 1 284 ? -21.529 4.655 37.221 1.00 74.19 284 SER A CA 1
ATOM 2220 C C . SER A 1 284 ? -22.660 3.669 36.899 1.00 74.19 284 SER A C 1
ATOM 2222 O O . SER A 1 284 ? -23.185 2.992 37.786 1.00 74.19 284 SER A O 1
ATOM 2224 N N . ILE A 1 285 ? -23.046 3.560 35.624 1.00 80.19 285 ILE A N 1
ATOM 2225 C CA . ILE A 1 285 ? -24.133 2.677 35.173 1.00 80.19 285 ILE A CA 1
ATOM 2226 C C . ILE A 1 285 ? -23.617 1.285 34.790 1.00 80.19 285 ILE A C 1
ATOM 2228 O O . ILE A 1 285 ? -24.372 0.309 34.809 1.00 80.19 285 ILE A O 1
ATOM 2232 N N . GLY A 1 286 ? -22.316 1.163 34.506 1.00 76.88 286 GLY A N 1
ATOM 2233 C CA . GLY A 1 286 ? -21.693 -0.074 34.047 1.00 76.88 286 GLY A CA 1
ATOM 2234 C C . GLY A 1 286 ? -21.850 -1.242 35.010 1.00 76.88 286 GLY A C 1
ATOM 2235 O O . GLY A 1 286 ? -22.112 -2.357 34.566 1.00 76.88 286 GLY A O 1
ATOM 2236 N N . THR A 1 287 ? -21.818 -0.997 36.323 1.00 81.25 287 THR A N 1
ATOM 2237 C CA . THR A 1 287 ? -22.075 -2.047 37.325 1.00 81.25 287 THR A CA 1
ATOM 2238 C C . THR A 1 287 ? -23.504 -2.593 37.228 1.00 81.25 287 THR A C 1
ATOM 2240 O O . THR A 1 287 ? -23.706 -3.805 37.322 1.00 81.25 287 THR A O 1
ATOM 2243 N N . ALA A 1 288 ? -24.499 -1.725 37.018 1.00 85.25 288 ALA A N 1
ATOM 2244 C CA . ALA A 1 288 ? -25.895 -2.138 36.886 1.00 85.25 288 ALA A CA 1
ATOM 2245 C C . ALA A 1 288 ? -26.119 -2.927 35.588 1.00 85.25 288 ALA A C 1
ATOM 2247 O O . ALA A 1 288 ? -26.713 -4.003 35.620 1.00 85.25 288 ALA A O 1
ATOM 2248 N N . LEU A 1 289 ? -25.572 -2.435 34.473 1.00 85.19 289 LEU A N 1
ATOM 2249 C CA . LEU A 1 289 ? -25.650 -3.102 33.174 1.00 85.19 289 LEU A CA 1
ATOM 2250 C C . LEU A 1 289 ? -24.963 -4.468 33.189 1.00 85.19 289 LEU A C 1
ATOM 2252 O O . LEU A 1 289 ? -25.579 -5.464 32.814 1.00 85.19 289 LEU A O 1
ATOM 2256 N N . ASN A 1 290 ? -23.723 -4.545 33.683 1.00 81.62 290 ASN A N 1
ATOM 2257 C CA . ASN A 1 290 ? -23.002 -5.813 33.770 1.00 81.62 290 ASN A CA 1
ATOM 2258 C C . ASN A 1 290 ? -23.710 -6.806 34.686 1.00 81.62 290 ASN A C 1
ATOM 2260 O O . ASN A 1 290 ? -23.800 -7.980 34.344 1.00 81.62 290 ASN A O 1
ATOM 2264 N N . LYS A 1 291 ? -24.273 -6.357 35.813 1.00 86.00 291 LYS A N 1
ATOM 2265 C CA . LYS A 1 291 ? -25.053 -7.236 36.689 1.00 86.00 291 LYS A CA 1
ATOM 2266 C C . LYS A 1 291 ? -26.242 -7.861 35.953 1.00 86.00 291 LYS A C 1
ATOM 2268 O O . LYS A 1 291 ? -26.387 -9.077 36.016 1.00 86.00 291 LYS A O 1
ATOM 2273 N N . THR A 1 292 ? -27.051 -7.064 35.249 1.00 87.81 292 THR A N 1
ATOM 2274 C CA . THR A 1 292 ? -28.201 -7.578 34.485 1.00 87.81 292 THR A CA 1
ATOM 2275 C C . THR A 1 292 ? -27.755 -8.535 33.381 1.00 87.81 292 THR A C 1
ATOM 2277 O O . THR A 1 292 ? -28.340 -9.599 33.202 1.00 87.81 292 THR A O 1
ATOM 2280 N N . LEU A 1 293 ? -26.713 -8.177 32.631 1.00 84.00 293 LEU A N 1
ATOM 2281 C CA . LEU A 1 293 ? -26.268 -8.939 31.464 1.00 84.00 293 LEU A CA 1
ATOM 2282 C C . LEU A 1 293 ? -25.589 -10.265 31.845 1.00 84.00 293 LEU A C 1
ATOM 2284 O O . LEU A 1 293 ? -25.798 -11.278 31.172 1.00 84.00 293 LEU A O 1
ATOM 2288 N N . LEU A 1 294 ? -24.862 -10.306 32.967 1.00 84.56 294 LEU A N 1
ATOM 2289 C CA . LEU A 1 294 ? -24.205 -11.521 33.461 1.00 84.56 294 LEU A CA 1
ATOM 2290 C C . LEU A 1 294 ? -25.194 -12.656 33.761 1.00 84.56 294 LEU A C 1
ATOM 2292 O O . LEU A 1 294 ? -24.848 -13.822 33.562 1.00 84.56 294 LEU A O 1
ATOM 2296 N N . GLU A 1 295 ? -26.428 -12.343 34.176 1.00 86.19 295 GLU A N 1
ATOM 2297 C CA . GLU A 1 295 ? -27.490 -13.343 34.397 1.00 86.19 295 GLU A CA 1
ATOM 2298 C C . GLU A 1 295 ? -27.839 -14.124 33.119 1.00 86.19 295 GLU A C 1
ATOM 2300 O O . GLU A 1 295 ? -28.308 -15.260 33.185 1.00 86.19 295 GLU A O 1
ATOM 2305 N N . TYR A 1 296 ? -27.539 -13.545 31.956 1.00 84.44 296 TYR A N 1
ATOM 2306 C CA . TYR A 1 296 ? -27.784 -14.115 30.635 1.00 84.44 296 TYR A CA 1
ATOM 2307 C C . TYR A 1 296 ? -26.488 -14.516 29.915 1.00 84.44 296 TYR A C 1
ATOM 2309 O O . TYR A 1 296 ? -26.484 -14.675 28.696 1.00 84.44 296 TYR A O 1
ATOM 2317 N N . GLN A 1 297 ? -25.381 -14.679 30.652 1.00 83.56 297 GLN A N 1
ATOM 2318 C CA . GLN A 1 297 ? -24.049 -14.981 30.102 1.00 83.56 297 GLN A CA 1
ATOM 2319 C C . GLN A 1 297 ? -23.532 -13.927 29.107 1.00 83.56 297 GLN A C 1
ATOM 2321 O O . GLN A 1 297 ? -22.676 -14.223 28.272 1.00 83.56 297 GLN A O 1
ATOM 2326 N N . MET A 1 298 ? -24.028 -12.694 29.212 1.00 79.62 298 MET A N 1
ATOM 2327 C CA . MET A 1 298 ? -23.574 -11.552 28.429 1.00 79.62 298 MET A CA 1
ATOM 2328 C C . MET A 1 298 ? -22.581 -10.717 29.240 1.00 79.62 298 MET A C 1
ATOM 2330 O O . MET A 1 298 ? -22.752 -10.514 30.441 1.00 79.62 298 MET A O 1
ATOM 2334 N N . MET A 1 299 ? -21.542 -10.225 28.574 1.00 72.31 299 MET A N 1
ATOM 2335 C CA . MET A 1 299 ? -20.607 -9.243 29.111 1.00 72.31 299 MET A CA 1
ATOM 2336 C C . MET A 1 299 ? -20.716 -7.962 28.295 1.00 72.31 299 MET A C 1
ATOM 2338 O O . MET A 1 299 ? -20.699 -8.012 27.062 1.00 72.31 299 MET A O 1
ATOM 2342 N N . LEU A 1 300 ? -20.805 -6.832 28.996 1.00 72.19 300 LEU A N 1
ATOM 2343 C CA . LEU A 1 300 ? -20.687 -5.509 28.409 1.00 72.19 300 LEU A CA 1
ATOM 2344 C C . LEU A 1 300 ? -19.284 -4.984 28.686 1.00 72.19 300 LEU A C 1
ATOM 2346 O O . LEU A 1 300 ? -18.883 -4.825 29.842 1.00 72.19 300 LEU A O 1
ATOM 2350 N N . THR A 1 301 ? -18.536 -4.708 27.627 1.00 67.94 301 THR A N 1
ATOM 2351 C CA . THR A 1 301 ? -17.225 -4.079 27.767 1.00 67.94 301 THR A CA 1
ATOM 2352 C C . THR A 1 301 ? -17.323 -2.608 27.428 1.00 67.94 301 THR A C 1
ATOM 2354 O O . THR A 1 301 ? -17.758 -2.244 26.335 1.00 67.94 301 THR A O 1
ATOM 2357 N N . PHE A 1 302 ? -16.907 -1.783 28.387 1.00 65.62 302 PHE A N 1
ATOM 2358 C CA . PHE A 1 302 ? -16.754 -0.352 28.210 1.00 65.62 302 PHE A CA 1
ATOM 2359 C C . PHE A 1 302 ? -15.407 -0.092 27.559 1.00 65.62 302 PHE A C 1
ATOM 2361 O O . PHE A 1 302 ? -14.353 -0.459 28.074 1.00 65.62 302 PHE A O 1
ATOM 2368 N N . LEU A 1 303 ? -15.452 0.533 26.393 1.00 59.69 303 LEU A N 1
ATOM 2369 C CA . LEU A 1 303 ? -14.270 1.021 25.718 1.00 59.69 303 LEU A CA 1
ATOM 2370 C C . LEU A 1 303 ? -14.285 2.548 25.844 1.00 59.69 303 LEU A C 1
ATOM 2372 O O . LEU A 1 303 ? -15.019 3.201 25.097 1.00 59.69 303 LEU A O 1
ATOM 2376 N N . PRO A 1 304 ? -13.518 3.129 26.793 1.00 55.66 304 PRO A N 1
ATOM 2377 C CA . PRO A 1 304 ? -13.549 4.569 27.033 1.00 55.66 304 PRO A CA 1
ATOM 2378 C C . PRO A 1 304 ? -13.052 5.294 25.785 1.00 55.66 304 PRO A C 1
ATOM 2380 O O . PRO A 1 304 ? -11.936 5.027 25.333 1.00 55.66 304 PRO A O 1
ATOM 2383 N N . TYR A 1 305 ? -13.870 6.168 25.204 1.00 49.31 305 TYR A N 1
ATOM 2384 C CA . TYR A 1 305 ? -13.539 6.895 23.983 1.00 49.31 305 TYR A CA 1
ATOM 2385 C C . TYR A 1 305 ? -13.170 8.342 24.324 1.00 49.31 305 TYR A C 1
ATOM 2387 O O . TYR A 1 305 ? -14.018 9.129 24.735 1.00 49.31 305 TYR A O 1
ATOM 2395 N N . SER A 1 306 ? -11.896 8.711 24.155 1.00 46.22 306 SER A N 1
ATOM 2396 C CA . SER A 1 306 ? -11.443 10.103 24.271 1.00 46.22 306 SER A CA 1
ATOM 2397 C C . SER A 1 306 ? -11.322 10.722 22.878 1.00 46.22 306 SER A C 1
ATOM 2399 O O . SER A 1 306 ? -10.308 10.570 22.196 1.00 46.22 306 SER A O 1
ATOM 2401 N N . SER A 1 307 ? -12.361 11.422 22.436 1.00 43.59 307 SER A N 1
ATOM 2402 C CA . SER A 1 307 ? -12.296 12.249 21.232 1.00 43.59 307 SER A CA 1
ATOM 2403 C C . SER A 1 307 ? -11.620 13.585 21.545 1.00 43.59 307 SER A C 1
ATOM 2405 O O . SER A 1 307 ? -12.058 14.318 22.426 1.00 43.59 307 SER A O 1
ATOM 2407 N N . ASN A 1 308 ? -10.596 13.960 20.772 1.00 40.03 308 ASN A N 1
ATOM 2408 C CA . ASN A 1 308 ? -9.994 15.302 20.830 1.00 40.03 308 ASN A CA 1
ATOM 2409 C C . ASN A 1 308 ? -10.945 16.416 20.331 1.00 40.03 308 ASN A C 1
ATOM 2411 O O . ASN A 1 308 ? -10.577 17.590 20.362 1.00 40.03 308 ASN A O 1
ATOM 2415 N N . THR A 1 309 ? -12.135 16.073 19.823 1.00 38.50 309 THR A N 1
ATOM 2416 C CA . THR A 1 309 ? -13.070 17.010 19.180 1.00 38.50 309 THR A CA 1
ATOM 2417 C C . THR A 1 309 ? -14.466 17.054 19.801 1.00 38.50 309 THR A C 1
ATOM 2419 O O . THR A 1 309 ? -15.242 17.929 19.422 1.00 38.50 309 THR A O 1
ATOM 2422 N N . VAL A 1 310 ? -14.802 16.190 20.765 1.00 39.06 310 VAL A N 1
ATOM 2423 C CA . VAL A 1 310 ? -16.101 16.221 21.458 1.00 39.06 310 VAL A CA 1
ATOM 2424 C C . VAL A 1 310 ? -15.908 15.840 22.925 1.00 39.06 310 VAL A C 1
ATOM 2426 O O . VAL A 1 310 ? -15.441 14.749 23.230 1.00 39.06 310 VAL A O 1
ATOM 2429 N N . ASN A 1 311 ? -16.288 16.748 23.822 1.00 40.38 311 ASN A N 1
ATOM 2430 C CA . ASN A 1 311 ? -16.131 16.649 25.276 1.00 40.38 311 ASN A CA 1
ATOM 2431 C C . ASN A 1 311 ? -17.081 15.630 25.947 1.00 40.38 311 ASN A C 1
ATOM 2433 O O . ASN A 1 311 ? -17.397 15.807 27.113 1.00 40.38 311 ASN A O 1
ATOM 2437 N N . ASN A 1 312 ? -17.573 14.600 25.259 1.00 46.12 312 ASN A N 1
ATOM 2438 C CA . ASN A 1 312 ? -18.601 13.698 25.795 1.00 46.12 312 ASN A CA 1
ATOM 2439 C C . ASN A 1 312 ? -17.972 12.455 26.448 1.00 46.12 312 ASN A C 1
ATOM 2441 O O . ASN A 1 312 ? -17.044 11.876 25.886 1.00 46.12 312 ASN A O 1
ATOM 2445 N N . ALA A 1 313 ? -18.492 12.009 27.601 1.00 50.91 313 ALA A N 1
ATOM 2446 C CA . ALA A 1 313 ? -18.167 10.697 28.177 1.00 50.91 313 ALA A CA 1
ATOM 2447 C C . ALA A 1 313 ? -18.943 9.626 27.405 1.00 50.91 313 ALA A C 1
ATOM 2449 O O . ALA A 1 313 ? -19.933 9.067 27.879 1.00 50.91 313 ALA A O 1
ATOM 2450 N N . THR A 1 314 ? -18.515 9.406 26.169 1.00 53.31 314 THR A N 1
ATOM 2451 C CA . THR A 1 314 ? -19.055 8.379 25.293 1.00 53.31 314 THR A CA 1
ATOM 2452 C C . THR A 1 314 ? -18.277 7.089 25.525 1.00 53.31 314 THR A C 1
ATOM 2454 O O . THR A 1 314 ? -17.046 7.075 25.483 1.00 53.31 314 THR A O 1
ATOM 2457 N N . SER A 1 315 ? -18.983 5.988 25.766 1.00 57.50 315 SER A N 1
ATOM 2458 C CA . SER A 1 315 ? -18.388 4.650 25.758 1.00 57.50 315 SER A CA 1
ATOM 2459 C C . SER A 1 315 ? -18.917 3.859 24.574 1.00 57.50 315 SER A C 1
ATOM 2461 O O . SER A 1 315 ? -20.128 3.807 24.351 1.00 57.50 315 SER A O 1
ATOM 2463 N N . LEU A 1 316 ? -18.005 3.227 23.833 1.00 58.94 316 LEU A N 1
ATOM 2464 C CA . LEU A 1 316 ? -18.382 2.198 22.874 1.00 58.94 316 LEU A CA 1
ATOM 2465 C C . LEU A 1 316 ? -18.677 0.925 23.663 1.00 58.94 316 LEU A C 1
ATOM 2467 O O . LEU A 1 316 ? -17.836 0.458 24.435 1.00 58.94 316 LEU A O 1
ATOM 2471 N N . LEU A 1 317 ? -19.878 0.395 23.480 1.00 61.75 317 LEU A N 1
ATOM 2472 C CA . LEU A 1 317 ? -20.328 -0.810 24.145 1.00 61.75 317 LEU A CA 1
ATOM 2473 C C . LEU A 1 317 ? -20.244 -1.983 23.188 1.00 61.75 317 LEU A C 1
ATOM 2475 O O . LEU A 1 317 ? -20.804 -1.964 22.089 1.00 61.75 317 LEU A O 1
ATOM 2479 N N . VAL A 1 318 ? -19.550 -3.015 23.648 1.00 64.44 318 VAL A N 1
ATOM 2480 C CA . VAL A 1 318 ? -19.412 -4.269 22.925 1.00 64.44 318 VAL A CA 1
ATOM 2481 C C . VAL A 1 318 ? -20.044 -5.374 23.754 1.00 64.44 318 VAL A C 1
ATOM 2483 O O . VAL A 1 318 ? -19.670 -5.589 24.910 1.00 64.44 318 VAL A O 1
ATOM 2486 N N . LEU A 1 319 ? -21.018 -6.056 23.156 1.00 67.56 319 LEU A N 1
ATOM 2487 C CA . LEU A 1 319 ? -21.728 -7.166 23.770 1.00 67.56 319 LEU A CA 1
ATOM 2488 C C . LEU A 1 319 ? -21.142 -8.489 23.286 1.00 67.56 319 LEU A C 1
ATOM 2490 O O . LEU A 1 319 ? -21.064 -8.743 22.086 1.00 67.56 319 LEU A O 1
ATOM 2494 N N . SER A 1 320 ? -20.778 -9.362 24.220 1.00 68.19 320 SER A N 1
ATOM 2495 C CA . SER A 1 320 ? -20.287 -10.696 23.874 1.00 68.19 320 SER A CA 1
ATOM 2496 C C . SER A 1 320 ? -20.619 -11.734 24.937 1.00 68.19 320 SER A C 1
ATOM 2498 O O . SER A 1 320 ? -20.977 -11.402 26.070 1.00 68.19 320 SER A O 1
ATOM 2500 N N . ASN A 1 321 ? -20.506 -13.010 24.573 1.00 71.88 321 ASN A N 1
ATOM 2501 C CA . ASN A 1 321 ? -20.582 -14.099 25.535 1.00 71.88 321 ASN A CA 1
ATOM 2502 C C . ASN A 1 321 ? -19.408 -14.064 26.515 1.00 71.88 321 ASN A C 1
ATOM 2504 O O . ASN A 1 321 ? -18.252 -13.983 26.109 1.00 71.88 321 ASN A O 1
ATOM 2508 N N . THR A 1 322 ? -19.703 -14.208 27.807 1.00 67.50 322 THR A N 1
ATOM 2509 C CA . THR A 1 322 ? -18.700 -14.171 28.888 1.00 67.50 322 THR A CA 1
ATOM 2510 C C . THR A 1 322 ? -17.644 -15.273 28.794 1.00 67.50 322 THR A C 1
ATOM 2512 O O . THR A 1 322 ? -16.580 -15.152 29.394 1.00 67.50 322 THR A O 1
ATOM 2515 N N . THR A 1 323 ? -17.944 -16.363 28.086 1.00 66.44 323 THR A N 1
ATOM 2516 C CA . THR A 1 323 ? -17.104 -17.563 27.993 1.00 66.44 323 THR A CA 1
ATOM 2517 C C . THR A 1 323 ? -16.507 -17.733 26.602 1.00 66.44 323 THR A C 1
ATOM 2519 O O . THR A 1 323 ? -15.313 -17.987 26.480 1.00 66.44 323 THR A O 1
ATOM 2522 N N . THR A 1 324 ? -17.324 -17.616 25.553 1.00 66.19 324 THR A N 1
ATOM 2523 C CA . THR A 1 324 ? -16.878 -17.851 24.169 1.00 66.19 324 THR A CA 1
ATOM 2524 C C . THR A 1 324 ? -16.448 -16.580 23.454 1.00 66.19 324 THR A C 1
ATOM 2526 O O . THR A 1 324 ? -15.770 -16.672 22.437 1.00 66.19 324 THR A O 1
ATOM 2529 N N . MET A 1 325 ? -16.815 -15.403 23.975 1.00 63.50 325 MET A N 1
ATOM 2530 C CA . MET A 1 325 ? -16.628 -14.117 23.299 1.00 63.50 325 MET A CA 1
ATOM 2531 C C . MET A 1 325 ? -17.253 -14.098 21.891 1.00 63.50 325 MET A C 1
ATOM 2533 O O . MET A 1 325 ? -16.739 -13.430 21.002 1.00 63.50 325 MET A O 1
ATOM 2537 N N . GLU A 1 326 ? -18.345 -14.844 21.692 1.00 64.06 326 GLU A N 1
ATOM 2538 C CA . GLU A 1 326 ? -19.163 -14.906 20.467 1.00 64.06 326 GLU A CA 1
ATOM 2539 C C . GLU A 1 326 ? -20.409 -13.996 20.582 1.00 64.06 326 GLU A C 1
ATOM 2541 O O . GLU A 1 326 ? -20.746 -13.589 21.705 1.00 64.06 326 GLU A O 1
ATOM 2546 N N . PRO A 1 327 ? -21.109 -13.657 19.470 1.00 56.53 327 PRO A N 1
ATOM 2547 C CA . PRO A 1 327 ? -22.251 -12.753 19.543 1.00 56.53 327 PRO A CA 1
ATOM 2548 C C . PRO A 1 327 ? -23.420 -13.419 20.260 1.00 56.53 327 PRO A C 1
ATOM 2550 O O . PRO A 1 327 ? -23.697 -14.607 20.082 1.00 56.53 327 PRO A O 1
ATOM 2553 N N . ILE A 1 328 ? -24.148 -12.626 21.040 1.00 65.00 328 ILE A N 1
ATOM 2554 C CA . ILE A 1 328 ? -25.386 -13.043 21.703 1.00 65.00 328 ILE A CA 1
ATOM 2555 C C . ILE A 1 328 ? -26.559 -12.280 21.090 1.00 65.00 328 ILE A C 1
ATOM 2557 O O . ILE A 1 328 ? -26.370 -11.192 20.565 1.00 65.00 328 ILE A O 1
ATOM 2561 N N . GLN A 1 329 ? -27.756 -12.876 21.160 1.00 68.88 329 GLN A N 1
ATOM 2562 C CA . GLN A 1 329 ? -29.062 -12.328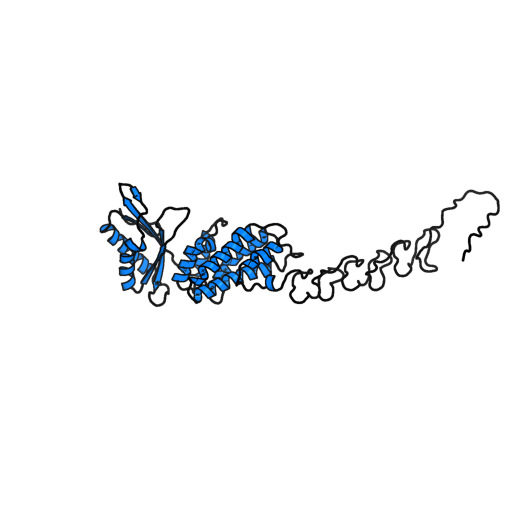 20.766 1.00 68.88 329 GLN A CA 1
ATOM 2563 C C . GLN A 1 329 ? -29.162 -10.792 20.944 1.00 68.88 329 GLN A C 1
ATOM 2565 O O . GLN A 1 329 ? -29.502 -10.339 22.044 1.00 68.88 329 GLN A O 1
ATOM 2570 N N . PRO A 1 330 ? -28.926 -9.996 19.882 1.00 66.44 330 PRO A N 1
ATOM 2571 C CA . PRO A 1 330 ? -28.835 -8.539 19.998 1.00 66.44 330 PRO A CA 1
ATOM 2572 C C . PRO A 1 330 ? -30.162 -7.920 20.439 1.00 66.44 330 PRO A C 1
ATOM 2574 O O . PRO A 1 330 ? -30.195 -7.100 21.351 1.00 66.44 330 PRO A O 1
ATOM 2577 N N . ASP A 1 331 ? -31.283 -8.432 19.922 1.00 72.25 331 ASP A N 1
ATOM 2578 C CA . ASP A 1 331 ? -32.628 -7.999 20.319 1.00 72.25 331 ASP A CA 1
ATOM 2579 C C . ASP A 1 331 ? -32.920 -8.199 21.815 1.00 72.25 331 ASP A C 1
ATOM 2581 O O . ASP A 1 331 ? -33.659 -7.421 22.425 1.00 72.25 331 ASP A O 1
ATOM 2585 N N . LEU A 1 332 ? -32.402 -9.280 22.413 1.00 79.19 332 LEU A N 1
ATOM 2586 C CA . LEU A 1 332 ? -32.585 -9.549 23.840 1.00 79.19 332 LEU A CA 1
ATOM 2587 C C . LEU A 1 332 ? -31.712 -8.606 24.666 1.00 79.19 332 LEU A C 1
ATOM 2589 O O . LEU A 1 332 ? -32.188 -8.029 25.641 1.00 79.19 332 LEU A O 1
ATOM 2593 N N . ALA A 1 333 ? -30.458 -8.432 24.259 1.00 75.12 333 ALA A N 1
ATOM 2594 C CA . ALA A 1 333 ? -29.521 -7.551 24.932 1.00 75.12 333 ALA A CA 1
ATOM 2595 C C . ALA A 1 333 ? -29.984 -6.095 24.914 1.00 75.12 333 ALA A C 1
ATOM 2597 O O . ALA A 1 333 ? -29.986 -5.455 25.960 1.00 75.12 333 ALA A O 1
ATOM 2598 N N . GLN A 1 334 ? -30.471 -5.615 23.767 1.00 76.56 334 GLN A N 1
ATOM 2599 C CA . GLN A 1 334 ? -31.047 -4.283 23.613 1.00 76.56 334 GLN A CA 1
ATOM 2600 C C . GLN A 1 334 ? -32.169 -4.049 24.630 1.00 76.56 334 GLN A C 1
ATOM 2602 O O . GLN A 1 334 ? -32.121 -3.102 25.407 1.00 76.56 334 GLN A O 1
ATOM 2607 N N . LYS A 1 335 ? -33.127 -4.981 24.722 1.00 82.94 335 LYS A N 1
ATOM 2608 C CA . LYS A 1 335 ? -34.236 -4.891 25.688 1.00 82.94 335 LYS A CA 1
ATOM 2609 C C . LYS A 1 335 ? -33.762 -4.885 27.140 1.00 82.94 335 LYS A C 1
ATOM 2611 O O . LYS A 1 335 ? -34.347 -4.189 27.969 1.00 82.94 335 LYS A O 1
ATOM 2616 N N . LEU A 1 336 ? -32.745 -5.684 27.465 1.00 85.06 336 LEU A N 1
ATOM 2617 C CA . LEU A 1 336 ? -32.176 -5.735 28.813 1.00 85.06 336 LEU A CA 1
ATOM 2618 C C . LEU A 1 336 ? -31.443 -4.435 29.157 1.00 85.06 336 LEU A C 1
ATOM 2620 O O . LEU A 1 336 ? -31.586 -3.946 30.279 1.00 85.06 336 LEU A O 1
ATOM 2624 N N . ILE A 1 337 ? -30.701 -3.867 28.204 1.00 82.56 337 ILE A N 1
ATOM 2625 C CA . ILE A 1 337 ? -30.006 -2.587 28.352 1.00 82.56 337 ILE A CA 1
ATOM 2626 C C . ILE A 1 337 ? -31.026 -1.466 28.548 1.00 82.56 337 ILE A C 1
ATOM 2628 O O . ILE A 1 337 ? -30.968 -0.799 29.579 1.00 82.56 337 ILE A O 1
ATOM 2632 N N . ASP A 1 338 ? -32.010 -1.336 27.655 1.00 84.31 338 ASP A N 1
ATOM 2633 C CA . ASP A 1 338 ? -33.063 -0.314 27.737 1.00 84.31 338 ASP A CA 1
ATOM 2634 C C . ASP A 1 338 ? -33.795 -0.392 29.083 1.00 84.31 338 ASP A C 1
ATOM 2636 O O . ASP A 1 338 ? -33.897 0.589 29.819 1.00 84.31 338 ASP A O 1
ATOM 2640 N N . SER A 1 339 ? -34.222 -1.598 29.482 1.00 88.06 339 SER A N 1
ATOM 2641 C CA . SER A 1 339 ? -34.893 -1.809 30.768 1.00 88.06 339 SER A CA 1
ATOM 2642 C C . SER A 1 339 ? -34.005 -1.456 31.965 1.00 88.06 339 SER A C 1
ATOM 2644 O O . SER A 1 339 ? -34.511 -0.956 32.974 1.00 88.06 339 SER A O 1
ATOM 2646 N N . THR A 1 340 ? -32.703 -1.740 31.892 1.00 89.50 340 THR A N 1
ATOM 2647 C CA . THR A 1 340 ? -31.762 -1.448 32.980 1.00 89.50 340 THR A CA 1
ATOM 2648 C C . THR A 1 340 ? -31.499 0.050 33.082 1.00 89.50 340 THR A C 1
ATOM 2650 O O . THR A 1 340 ? -31.560 0.588 34.186 1.00 89.50 340 THR A O 1
ATOM 2653 N N . ILE A 1 341 ? -31.288 0.735 31.952 1.00 87.00 341 ILE A N 1
ATOM 2654 C CA . ILE A 1 341 ? -31.112 2.192 31.887 1.00 87.00 341 ILE A CA 1
ATOM 2655 C C . ILE A 1 341 ? -32.350 2.891 32.456 1.00 87.00 341 ILE A C 1
ATOM 2657 O O . ILE A 1 341 ? -32.238 3.670 33.404 1.00 87.00 341 ILE A O 1
ATOM 2661 N N . SER A 1 342 ? -33.541 2.529 31.973 1.00 87.94 342 SER A N 1
ATOM 2662 C CA . SER A 1 342 ? -34.820 3.060 32.457 1.00 87.94 342 SER A CA 1
ATOM 2663 C C . SER A 1 342 ? -35.028 2.872 33.968 1.00 87.94 342 SER A C 1
ATOM 2665 O O . SER A 1 342 ? -35.612 3.734 34.630 1.00 87.94 342 SER A O 1
ATOM 2667 N N . SER A 1 343 ? -34.584 1.747 34.541 1.00 89.56 343 SER A N 1
ATOM 2668 C CA . SER A 1 343 ? -34.662 1.517 35.991 1.00 89.56 343 SER A CA 1
ATOM 2669 C C . SER A 1 343 ? -33.628 2.345 36.753 1.00 89.56 343 SER A C 1
ATOM 2671 O O . SER A 1 343 ? -33.956 2.956 37.767 1.00 89.56 343 SER A O 1
ATOM 2673 N N . TRP A 1 344 ? -32.392 2.393 36.258 1.00 89.38 344 TRP A N 1
ATOM 2674 C CA . TRP A 1 344 ? -31.279 3.075 36.910 1.00 89.38 344 TRP A CA 1
ATOM 2675 C C . TRP A 1 344 ? -31.477 4.596 36.960 1.00 89.38 344 TRP A C 1
ATOM 2677 O O . TRP A 1 344 ? -31.225 5.205 37.997 1.00 89.38 344 TRP A O 1
ATOM 2687 N N . ILE A 1 345 ? -32.010 5.212 35.897 1.00 87.69 345 ILE A N 1
ATOM 2688 C CA . ILE A 1 345 ? -32.301 6.659 35.852 1.00 87.69 345 ILE A CA 1
ATOM 2689 C C . ILE A 1 345 ? -33.340 7.059 36.907 1.00 87.69 345 ILE A C 1
ATOM 2691 O O . ILE A 1 345 ? -33.217 8.118 37.521 1.00 87.69 345 ILE A O 1
ATOM 2695 N N . LYS A 1 346 ? -34.343 6.210 37.180 1.00 87.81 346 LYS A N 1
ATOM 2696 C CA . LYS A 1 346 ? -35.344 6.481 38.232 1.00 87.81 346 LYS A CA 1
ATOM 2697 C C . LYS A 1 346 ? -34.712 6.589 39.618 1.00 87.81 346 LYS A C 1
ATOM 2699 O O . LYS A 1 346 ? -35.202 7.345 40.451 1.00 87.81 346 LYS A O 1
ATOM 2704 N N . GLU A 1 347 ? -33.642 5.838 39.856 1.00 88.62 347 GLU A N 1
ATOM 2705 C CA . GLU A 1 347 ? -32.873 5.870 41.102 1.00 88.62 347 GLU A CA 1
ATOM 2706 C C . GLU A 1 347 ? -31.807 6.981 41.102 1.00 88.62 347 GLU A C 1
ATOM 2708 O O . GLU A 1 347 ? -31.367 7.407 42.169 1.00 88.62 347 GLU A O 1
ATOM 2713 N N . ASN A 1 348 ? -31.437 7.499 39.924 1.00 86.31 348 ASN A N 1
ATOM 2714 C CA . ASN A 1 348 ? -30.359 8.469 39.714 1.00 86.31 348 ASN A CA 1
ATOM 2715 C C . ASN A 1 348 ? -30.831 9.681 38.873 1.00 86.31 348 ASN A C 1
ATOM 2717 O O . ASN A 1 348 ? -30.302 9.930 37.789 1.00 86.31 348 ASN A O 1
ATOM 2721 N N . PRO A 1 349 ? -31.797 10.486 39.362 1.00 84.94 349 PRO A N 1
ATOM 2722 C CA . PRO A 1 349 ? -32.490 11.511 38.568 1.00 84.94 349 PRO A CA 1
ATOM 2723 C C . PRO A 1 349 ? -31.619 12.711 38.163 1.00 84.94 349 PRO A C 1
ATOM 2725 O O . PRO A 1 349 ? -32.053 13.559 37.389 1.00 84.94 349 PRO A O 1
ATOM 2728 N N . THR A 1 350 ? -30.406 12.824 38.707 1.00 84.94 350 THR A N 1
ATOM 2729 C CA . THR A 1 350 ? -29.426 13.848 38.320 1.00 84.94 350 THR A CA 1
ATOM 2730 C C . THR A 1 350 ? -28.675 13.490 37.042 1.00 84.94 350 THR A C 1
ATOM 2732 O O . THR A 1 350 ? -27.885 14.303 36.576 1.00 84.94 350 THR A O 1
ATOM 2735 N N . TYR A 1 351 ? -28.873 12.294 36.490 1.00 81.06 351 TYR A N 1
ATOM 2736 C CA . TYR A 1 351 ? -28.204 11.844 35.276 1.00 81.06 351 TYR A CA 1
ATOM 2737 C C . TYR A 1 351 ? -29.163 11.829 34.091 1.00 81.06 351 TYR A C 1
ATOM 2739 O O . TYR A 1 351 ? -30.326 11.448 34.211 1.00 81.06 351 TYR A O 1
ATOM 2747 N N . GLN A 1 352 ? -28.634 12.198 32.933 1.00 80.25 352 GLN A N 1
ATOM 2748 C CA . GLN A 1 352 ? -29.247 11.984 31.634 1.00 80.25 352 GLN A CA 1
ATOM 2749 C C . GLN A 1 352 ? -28.404 10.949 30.889 1.00 80.25 352 GLN A C 1
ATOM 2751 O O . GLN A 1 352 ? -27.184 11.097 30.795 1.00 80.25 352 GLN A O 1
ATOM 2756 N N . VAL A 1 353 ? -29.050 9.901 30.380 1.00 77.12 353 VAL A N 1
ATOM 2757 C CA . VAL A 1 353 ? -28.384 8.823 29.644 1.00 77.12 353 VAL A CA 1
ATOM 2758 C C . VAL A 1 353 ? -28.986 8.742 28.248 1.00 77.12 353 VAL A C 1
ATOM 2760 O O . VAL A 1 353 ? -30.207 8.692 28.087 1.00 77.12 353 VAL A O 1
ATOM 2763 N N . THR A 1 354 ? -28.123 8.728 27.242 1.00 69.94 354 THR A N 1
ATOM 2764 C CA . THR A 1 354 ? -28.502 8.512 25.846 1.00 69.94 354 THR A CA 1
ATOM 2765 C C . THR A 1 354 ? -27.907 7.184 25.398 1.00 69.94 354 THR A C 1
ATOM 2767 O O . THR A 1 354 ? -26.713 6.950 25.581 1.00 69.94 354 THR A O 1
ATOM 2770 N N . PHE A 1 355 ? -28.724 6.320 24.799 1.00 71.12 355 PHE A N 1
ATOM 2771 C CA . PHE A 1 355 ? -28.276 5.052 24.226 1.00 71.12 355 PHE A CA 1
ATOM 2772 C C . PHE A 1 355 ? -28.635 5.013 22.738 1.00 71.12 355 PHE A C 1
ATOM 2774 O O . PHE A 1 355 ? -29.791 5.224 22.373 1.00 71.12 355 PHE A O 1
ATOM 2781 N N . ASN A 1 356 ? -27.646 4.811 21.863 1.00 65.12 356 ASN A N 1
ATOM 2782 C CA . ASN A 1 356 ? -27.798 4.865 20.400 1.00 65.12 356 ASN A CA 1
ATOM 2783 C C . ASN A 1 356 ? -28.511 6.137 19.890 1.00 65.12 356 ASN A C 1
ATOM 2785 O O . ASN A 1 356 ? -29.313 6.093 18.956 1.00 65.12 356 ASN A O 1
ATOM 2789 N N . GLY A 1 357 ? -28.260 7.284 20.528 1.00 55.72 357 GLY A N 1
ATOM 2790 C CA . GLY A 1 357 ? -28.899 8.558 20.175 1.00 55.72 357 GLY A CA 1
ATOM 2791 C C . GLY A 1 357 ? -30.362 8.704 20.627 1.00 55.72 357 GLY A C 1
ATOM 2792 O O . GLY A 1 357 ? -30.979 9.732 20.347 1.00 55.72 357 GLY A O 1
ATOM 2793 N N . VAL A 1 358 ? -30.924 7.722 21.342 1.00 54.84 358 VAL A N 1
ATOM 2794 C CA . VAL A 1 358 ? -32.247 7.815 21.974 1.00 54.84 358 VAL A CA 1
ATOM 2795 C C . VAL A 1 358 ? -32.084 8.295 23.415 1.00 54.84 358 VAL A C 1
ATOM 2797 O O . VAL A 1 358 ? -31.358 7.692 24.205 1.00 54.84 358 VAL A O 1
ATOM 2800 N N . ILE A 1 359 ? -32.749 9.405 23.755 1.00 49.47 359 ILE A N 1
ATOM 2801 C CA . ILE A 1 359 ? -32.754 9.954 25.116 1.00 49.47 359 ILE A CA 1
ATOM 2802 C C . ILE A 1 359 ? -33.735 9.136 25.961 1.00 49.47 359 ILE A C 1
ATOM 2804 O O . ILE A 1 359 ? -34.949 9.226 25.767 1.00 49.47 359 ILE A O 1
ATOM 2808 N N . GLU A 1 360 ? -33.208 8.378 26.916 1.00 52.47 360 GLU A N 1
ATOM 2809 C CA . GLU A 1 360 ? -33.998 7.684 27.930 1.00 52.47 360 GLU A CA 1
ATOM 2810 C C . GLU A 1 360 ? -34.221 8.642 29.114 1.00 52.47 360 GLU A C 1
ATOM 2812 O O . GLU A 1 360 ? -33.271 9.135 29.718 1.00 52.47 360 GLU A O 1
ATOM 2817 N N . GLY A 1 361 ? -35.485 8.934 29.442 1.00 42.66 361 GLY A N 1
ATOM 2818 C CA . GLY A 1 361 ? -35.854 9.742 30.611 1.00 42.66 361 GLY A CA 1
ATOM 2819 C C . GLY A 1 361 ? -36.305 11.176 30.305 1.00 42.66 361 GLY A C 1
ATOM 2820 O O . GLY A 1 361 ? -35.504 12.095 30.126 1.00 42.66 361 GLY A O 1
ATOM 2821 N N . LYS A 1 362 ? -37.625 11.373 30.351 1.00 33.97 362 LYS A N 1
ATOM 2822 C CA . LYS A 1 362 ? -38.275 12.608 30.804 1.00 33.97 362 LYS A CA 1
ATOM 2823 C C . LYS A 1 362 ? -39.414 12.262 31.745 1.00 33.97 362 LYS A C 1
ATOM 2825 O O . LYS A 1 362 ? -40.145 11.297 31.428 1.00 33.97 362 LYS A O 1
#

Sequence (362 aa):
MNIRYIVICFFLIFISNCILSTDCENCMIFQCNYTTGYCNKCVYGWWGPNCENQCSRNCFTFCERINGSCAQCNQGWYGPDCQKLCPSGCANGCDKVTGCCDKCQFGMVGNCTCSIPLSCASPDGFTCDWYNSCLQKYTTSSCPVIDDVMYDKCQEYLNLEPSLSLQGQRWSQHVRRCIQNILAQQVLVPAPSGQVNCSFATDVFFDNHVDCYLSGPVSFCNLPYLDMGSIVKDGASILFSKYYYEPFKTLLELSRACFVEFAELEMLKLEDGRYSITDDPETSIGTALNKTLLEYQMMLTFLPYSSNTVNNATSLLVLSNTTTMEPIQPDLAQKLIDSTISSWIKENPTYQVTFNGVIEGK